Protein AF-A0A9R0J8C0-F1 (afdb_monomer_lite)

Radius of gyration: 47.56 Å; chains: 1; bounding box: 101×73×108 Å

Sequence (208 aa):
MHTVGPVSFAMRYDKMLRENGKAPSKREMFEETRHRKEGKVYDRPYDDTQKKIQAMRELEALQADQNSESHKDSFDEVMGNAPGSKRLHGLGVSRKMQKDIKSSTSLILSDKVMDSIKKAVTEDVQKDIITQREEFAKEREAHAAEMERMSKEFEFQASKLQNMIKEPEEPETLDSIAASLGRLRKKDPTLTAEKIAAVLVSTLSSDA

Foldseek 3Di:
DFADDPQTLVNVQVVCCVVVVDGDAPLRSLCVSLDDDPPDDDPDDCVVVVVLSVQLVVLVVVVVPDPDPDDDRSNCVSVPDDPPDDDDDDPDDDPVPPDPPPDDDDPPDPPVVVVVVVVVVVVVVVVVVVVVVVVVVVVVVVVVVVVVVVVVVVVVVVVVVVVVVVDPPPPCPVVNVVVVVVVVCVVPVVPDPVNVVVVVVVVVVVVD

Secondary structure (DSSP, 8-state):
----SSS-HHHHHHHHHHHHSSPPPHHHHHHHHHPPPTT---SS-SHHHHHHHHHHHHHHHHHHH---S----HHHHHHS-STT-----STT--GGG-S--SS-------HHHHHHHHHHHHHHHHHHHHHHHHHHHHHHHHHHHHHHHHHHHHHHHHHHHHHHHHS------HHHHHHHHHHHHHH-TT--HHHHHHHHHHHHHTT-

pLDDT: mean 78.36, std 15.25, range [43.5, 95.12]

Structure (mmCIF, N/CA/C/O backbone):
data_AF-A0A9R0J8C0-F1
#
_entry.id   AF-A0A9R0J8C0-F1
#
loop_
_atom_site.group_PDB
_atom_site.id
_atom_site.type_symbol
_atom_site.label_atom_id
_atom_site.label_alt_id
_atom_site.label_comp_id
_atom_site.label_asym_id
_at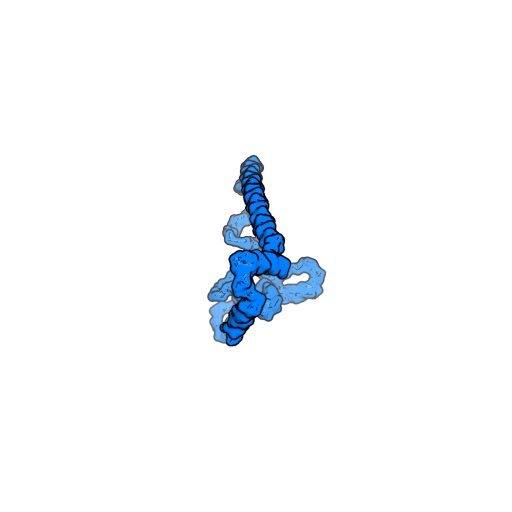om_site.label_entity_id
_atom_site.label_seq_id
_atom_site.pdbx_PDB_ins_code
_atom_site.Cartn_x
_atom_site.Cartn_y
_atom_site.Cartn_z
_atom_site.occupancy
_atom_site.B_iso_or_equiv
_atom_site.auth_seq_id
_atom_site.auth_comp_id
_atom_site.auth_asym_id
_atom_site.auth_atom_id
_atom_site.pdbx_PDB_model_num
ATOM 1 N N . MET A 1 1 ? 8.105 -1.534 -13.343 1.00 56.38 1 MET A N 1
ATOM 2 C CA . MET A 1 1 ? 8.065 -2.261 -14.630 1.00 56.38 1 MET A CA 1
ATOM 3 C C . MET A 1 1 ? 6.613 -2.416 -15.035 1.00 56.38 1 MET A C 1
ATOM 5 O O . MET A 1 1 ? 5.809 -2.695 -14.160 1.00 56.38 1 MET A O 1
ATOM 9 N N . HIS A 1 2 ? 6.270 -2.231 -16.309 1.00 53.28 2 HIS A N 1
ATOM 10 C CA . HIS A 1 2 ? 4.905 -2.452 -16.795 1.00 53.28 2 HIS A CA 1
ATOM 11 C C . HIS A 1 2 ? 4.923 -3.558 -17.848 1.00 53.28 2 HIS A C 1
ATOM 13 O O . HIS A 1 2 ? 5.774 -3.544 -18.739 1.00 53.28 2 HIS A O 1
ATOM 19 N N . THR A 1 3 ? 4.017 -4.526 -17.721 1.00 59.47 3 THR A N 1
ATOM 20 C CA . THR A 1 3 ? 3.763 -5.536 -18.749 1.00 59.47 3 THR A CA 1
ATOM 21 C C . THR A 1 3 ? 2.702 -5.005 -19.704 1.00 59.47 3 THR A C 1
ATOM 23 O O . THR A 1 3 ? 1.726 -4.394 -19.277 1.00 59.47 3 THR A O 1
ATOM 26 N N . VAL A 1 4 ? 2.896 -5.216 -21.005 1.00 59.84 4 VAL A N 1
ATOM 27 C CA . VAL A 1 4 ? 1.844 -4.987 -22.001 1.00 59.84 4 VAL A CA 1
ATOM 28 C C . VAL A 1 4 ? 1.139 -6.323 -22.196 1.00 59.84 4 VAL A C 1
ATOM 30 O O . VAL A 1 4 ? 1.770 -7.294 -22.612 1.00 59.84 4 VAL A O 1
ATOM 33 N N . GLY A 1 5 ? -0.139 -6.400 -21.835 1.00 69.94 5 GLY A N 1
ATOM 34 C CA . GLY A 1 5 ? -0.938 -7.617 -21.957 1.00 69.94 5 GLY A CA 1
ATOM 35 C C . GLY A 1 5 ? -1.981 -7.771 -20.845 1.00 69.94 5 GLY A C 1
ATOM 36 O O . GLY A 1 5 ? -2.017 -6.961 -19.923 1.00 69.94 5 GLY A O 1
ATOM 37 N N . PRO A 1 6 ? -2.816 -8.823 -20.917 1.00 79.69 6 PRO A N 1
ATOM 38 C CA . PRO A 1 6 ? -3.912 -9.050 -19.969 1.00 79.69 6 PRO A CA 1
ATOM 39 C C . PRO A 1 6 ? -3.433 -9.418 -18.558 1.00 79.69 6 PRO A C 1
ATOM 41 O O . PRO A 1 6 ? -4.174 -9.255 -17.596 1.00 79.69 6 PRO A O 1
ATOM 44 N N . VAL A 1 7 ? -2.197 -9.908 -18.421 1.00 85.31 7 VAL A N 1
ATOM 45 C CA . VAL A 1 7 ? -1.613 -10.261 -17.123 1.00 85.31 7 VAL A CA 1
ATOM 46 C C . VAL A 1 7 ? -0.745 -9.109 -16.629 1.00 85.31 7 VAL A C 1
ATOM 48 O O . VAL A 1 7 ? 0.273 -8.769 -17.249 1.00 85.31 7 VAL A O 1
ATOM 51 N N . SER A 1 8 ? -1.142 -8.527 -15.498 1.00 87.38 8 SER A N 1
ATOM 52 C CA . SER A 1 8 ? -0.401 -7.447 -14.853 1.00 87.38 8 SER A CA 1
ATOM 53 C C . SER A 1 8 ? 0.926 -7.942 -14.268 1.00 87.38 8 SER A C 1
ATOM 55 O O . SER A 1 8 ? 1.120 -9.130 -13.996 1.00 87.38 8 SER A O 1
ATOM 57 N N . PHE A 1 9 ? 1.857 -7.012 -14.056 1.00 87.50 9 PHE A N 1
ATOM 58 C CA . PHE A 1 9 ? 3.133 -7.304 -13.404 1.00 87.50 9 PHE A CA 1
ATOM 59 C C . PHE A 1 9 ? 2.932 -7.882 -11.994 1.00 87.50 9 PHE A C 1
ATOM 61 O O . PHE A 1 9 ? 3.582 -8.864 -11.647 1.00 87.50 9 PHE A O 1
ATOM 68 N N . ALA A 1 10 ? 1.995 -7.319 -11.222 1.00 89.62 10 ALA A N 1
ATOM 69 C CA . ALA A 1 10 ? 1.668 -7.784 -9.873 1.00 89.62 10 ALA A CA 1
ATOM 70 C C . ALA A 1 10 ? 1.174 -9.238 -9.880 1.00 89.62 10 ALA A C 1
ATOM 72 O O . ALA A 1 10 ? 1.679 -10.060 -9.128 1.00 89.62 10 ALA A O 1
ATOM 73 N N . MET A 1 11 ? 0.286 -9.597 -10.815 1.00 90.94 11 MET A N 1
ATOM 74 C CA . MET A 1 11 ? -0.200 -10.978 -10.924 1.00 90.94 11 MET A CA 1
ATOM 75 C C . MET A 1 11 ? 0.916 -11.983 -11.231 1.00 90.94 11 MET A C 1
ATOM 77 O O . MET A 1 11 ? 0.883 -13.102 -10.722 1.00 90.94 11 MET A O 1
ATOM 81 N N . ARG A 1 12 ? 1.900 -11.608 -12.062 1.00 90.62 12 ARG A N 1
ATOM 82 C CA . ARG A 1 12 ? 3.068 -12.465 -12.334 1.00 90.62 12 ARG A CA 1
ATOM 83 C C . ARG A 1 12 ? 3.961 -12.603 -11.109 1.00 90.62 12 ARG A C 1
ATOM 85 O O . ARG A 1 12 ? 4.371 -13.715 -10.799 1.00 90.62 12 ARG A O 1
ATOM 92 N N . TYR A 1 13 ? 4.212 -11.497 -10.415 1.00 92.00 13 TYR A N 1
ATOM 93 C CA . TYR A 1 13 ? 5.001 -11.487 -9.188 1.00 92.00 13 TYR A CA 1
ATOM 94 C C . TYR A 1 13 ? 4.388 -12.410 -8.128 1.00 92.00 13 TYR A C 1
ATOM 96 O O . TYR A 1 13 ? 5.065 -13.307 -7.635 1.00 92.00 13 TYR A O 1
ATOM 104 N N . ASP A 1 14 ? 3.087 -12.269 -7.862 1.00 93.38 14 ASP A N 1
ATOM 105 C CA . ASP A 1 14 ? 2.374 -13.100 -6.888 1.00 93.38 14 ASP A CA 1
ATOM 106 C C . ASP A 1 14 ? 2.363 -14.576 -7.291 1.00 93.38 14 ASP A C 1
ATOM 108 O O . ASP A 1 14 ? 2.470 -15.460 -6.443 1.00 93.38 14 ASP A O 1
ATOM 112 N N . LYS A 1 15 ? 2.231 -14.865 -8.592 1.00 93.38 15 LYS A N 1
ATOM 113 C CA . LYS A 1 15 ? 2.295 -16.236 -9.106 1.00 93.38 15 LYS A CA 1
ATOM 114 C C . LYS A 1 15 ? 3.660 -16.863 -8.816 1.00 93.38 15 LYS A C 1
ATOM 116 O O . LYS A 1 15 ? 3.705 -17.927 -8.210 1.00 93.38 15 LYS A O 1
ATOM 121 N N . MET A 1 16 ? 4.745 -16.190 -9.189 1.00 93.62 16 MET A N 1
ATOM 122 C CA . MET A 1 16 ? 6.098 -16.700 -8.962 1.00 93.62 16 MET A CA 1
ATOM 123 C C . MET A 1 16 ? 6.441 -16.790 -7.468 1.00 93.62 16 MET A C 1
ATOM 125 O O . MET A 1 16 ? 7.115 -17.729 -7.060 1.00 93.62 16 MET A O 1
ATOM 129 N N . LEU A 1 17 ? 5.947 -15.860 -6.642 1.00 94.25 17 LEU A N 1
ATOM 130 C CA . LEU A 1 17 ? 6.098 -15.915 -5.186 1.00 94.25 17 LEU A CA 1
ATOM 131 C C . LEU A 1 17 ? 5.423 -17.160 -4.596 1.00 94.25 17 LEU A C 1
ATOM 133 O O . LEU A 1 17 ? 6.007 -17.826 -3.745 1.00 94.25 17 LEU A O 1
ATOM 137 N N . ARG A 1 18 ? 4.216 -17.502 -5.067 1.00 93.62 18 ARG A N 1
ATOM 138 C CA . ARG A 1 18 ? 3.514 -18.726 -4.653 1.00 93.62 18 ARG A CA 1
ATOM 139 C C . ARG A 1 18 ? 4.216 -19.999 -5.126 1.00 93.62 18 ARG A C 1
ATOM 141 O O . ARG A 1 18 ? 4.248 -20.966 -4.377 1.00 93.62 18 ARG A O 1
ATOM 148 N N . GLU A 1 19 ? 4.755 -20.007 -6.344 1.00 93.50 19 GLU A N 1
ATOM 149 C CA . GLU A 1 19 ? 5.411 -21.184 -6.938 1.00 93.50 19 GLU A CA 1
ATOM 150 C C . GLU A 1 19 ? 6.795 -21.453 -6.332 1.00 93.50 19 GLU A C 1
ATOM 152 O O . GLU A 1 19 ? 7.114 -22.592 -6.005 1.00 93.50 19 GLU A O 1
ATOM 157 N N . ASN A 1 20 ? 7.601 -20.407 -6.141 1.00 89.12 20 ASN A N 1
ATOM 158 C CA . ASN A 1 20 ? 8.988 -20.532 -5.689 1.00 89.12 20 ASN A CA 1
ATOM 159 C C . ASN A 1 20 ? 9.157 -20.336 -4.173 1.00 89.12 20 ASN A C 1
ATOM 161 O O . ASN A 1 20 ? 10.264 -20.492 -3.661 1.00 89.12 20 ASN A O 1
ATOM 165 N N . GLY A 1 21 ? 8.105 -19.918 -3.459 1.00 91.75 21 GLY A N 1
ATOM 166 C CA . GLY A 1 21 ? 8.137 -19.619 -2.021 1.00 91.75 21 GLY A CA 1
ATOM 167 C C . GLY A 1 21 ? 8.992 -18.404 -1.632 1.00 91.75 21 GLY A C 1
ATOM 168 O O . GLY A 1 21 ? 9.122 -18.099 -0.449 1.00 91.75 21 GLY A O 1
ATOM 169 N N . LYS A 1 22 ? 9.579 -17.701 -2.608 1.00 92.19 22 LYS A N 1
ATOM 170 C CA . LYS A 1 22 ? 10.440 -16.528 -2.416 1.00 92.19 22 LYS A CA 1
ATOM 171 C C . LYS A 1 22 ? 10.064 -15.411 -3.379 1.00 92.19 22 LYS A C 1
ATOM 173 O O . LYS A 1 22 ? 9.599 -15.665 -4.490 1.00 92.19 22 LYS A O 1
ATOM 178 N N . ALA A 1 23 ? 10.304 -14.175 -2.952 1.00 89.88 23 ALA A N 1
ATOM 179 C CA . ALA A 1 23 ? 10.132 -12.995 -3.787 1.00 89.88 23 ALA A CA 1
ATOM 180 C C . ALA A 1 23 ? 11.010 -13.102 -5.050 1.00 89.88 23 ALA A C 1
ATOM 182 O O . ALA A 1 23 ? 12.228 -13.245 -4.914 1.00 89.88 23 ALA A O 1
ATOM 183 N N . PRO A 1 24 ? 10.424 -13.014 -6.258 1.00 91.81 24 PRO A N 1
ATOM 184 C CA . PRO A 1 24 ? 11.189 -13.008 -7.499 1.00 91.81 24 PRO A CA 1
ATOM 185 C C . PRO A 1 24 ? 12.169 -11.837 -7.564 1.00 91.81 24 PRO A C 1
ATOM 187 O O . PRO A 1 24 ? 11.809 -10.699 -7.239 1.00 91.81 24 PRO A O 1
ATOM 190 N N . SER A 1 25 ? 13.387 -12.093 -8.039 1.00 89.88 25 SER A N 1
ATOM 191 C CA . SER A 1 25 ? 14.367 -11.034 -8.302 1.00 89.88 25 SER A CA 1
ATOM 192 C C . SER A 1 25 ? 13.961 -10.176 -9.510 1.00 89.88 25 SER A C 1
ATOM 194 O O . SER A 1 25 ? 13.121 -10.564 -10.331 1.00 89.88 25 SER A O 1
ATOM 196 N N . LYS A 1 26 ? 14.569 -8.989 -9.673 1.00 87.88 26 LYS A N 1
ATOM 197 C CA . LYS A 1 26 ? 14.304 -8.144 -10.853 1.00 87.88 26 LYS A CA 1
ATOM 198 C C . LYS A 1 26 ? 14.715 -8.831 -12.159 1.00 87.88 26 LYS A C 1
ATOM 200 O O . LYS A 1 26 ? 13.996 -8.692 -13.151 1.00 87.88 26 LYS A O 1
ATOM 205 N N . ARG A 1 27 ? 15.819 -9.593 -12.158 1.00 90.75 27 ARG A N 1
ATOM 206 C CA . ARG A 1 27 ? 16.233 -10.427 -13.297 1.00 90.75 27 ARG A CA 1
ATOM 207 C C . ARG A 1 27 ? 15.186 -11.494 -13.599 1.00 90.75 27 ARG A C 1
ATOM 209 O O . ARG A 1 27 ? 14.754 -11.595 -14.743 1.00 90.75 27 ARG A O 1
ATOM 216 N N . GLU A 1 28 ? 14.749 -12.247 -12.590 1.00 91.75 28 GLU A N 1
ATOM 217 C CA . GLU A 1 28 ? 13.738 -13.303 -12.747 1.00 91.75 28 GLU A CA 1
ATOM 218 C C . GLU A 1 28 ? 12.430 -12.731 -13.319 1.00 91.75 28 GLU A C 1
ATOM 220 O O . GLU A 1 28 ? 11.890 -13.255 -14.293 1.00 91.75 28 GLU A O 1
ATOM 225 N N . MET A 1 29 ? 11.975 -11.582 -12.808 1.00 91.75 29 MET A N 1
ATOM 226 C CA . MET A 1 29 ? 10.817 -10.873 -13.363 1.00 91.75 29 MET A CA 1
ATOM 227 C C . MET A 1 29 ? 11.045 -10.392 -14.802 1.00 91.75 29 MET A C 1
ATOM 229 O O . MET A 1 29 ? 10.115 -10.391 -15.613 1.00 91.75 29 MET A O 1
ATOM 233 N N . PHE A 1 30 ? 12.255 -9.954 -15.154 1.00 90.19 30 PHE A N 1
ATOM 234 C CA . PHE A 1 30 ? 12.568 -9.556 -16.525 1.00 90.19 30 PHE A CA 1
ATOM 235 C C . PHE A 1 30 ? 12.526 -10.747 -17.486 1.00 90.19 30 PHE A C 1
ATOM 237 O O . PHE A 1 30 ? 11.918 -10.635 -18.549 1.00 90.19 30 PHE A O 1
ATOM 244 N N . GLU A 1 31 ? 13.118 -11.881 -17.110 1.00 91.06 31 GLU A N 1
ATOM 245 C CA . GLU A 1 31 ? 13.075 -13.118 -17.897 1.00 91.06 31 GLU A CA 1
ATOM 246 C C . GLU A 1 31 ? 11.626 -13.574 -18.114 1.00 91.06 31 GLU A C 1
ATOM 248 O O . GLU A 1 31 ? 11.197 -13.748 -19.257 1.00 91.06 31 GLU A O 1
ATOM 253 N N . GLU A 1 32 ? 10.837 -13.641 -17.042 1.00 90.50 32 GLU A N 1
ATOM 254 C CA . GLU A 1 32 ? 9.439 -14.080 -17.084 1.00 90.50 32 GLU A CA 1
ATOM 255 C C . GLU A 1 32 ? 8.555 -13.163 -17.945 1.00 90.50 32 GLU A C 1
ATOM 257 O O . GLU A 1 32 ? 7.690 -13.606 -18.706 1.00 90.50 32 GLU A O 1
ATOM 262 N N . THR A 1 33 ? 8.765 -11.847 -17.862 1.00 87.25 33 THR A N 1
ATOM 263 C CA . THR A 1 33 ? 7.974 -10.880 -18.641 1.00 87.25 33 THR A CA 1
ATOM 264 C C . THR A 1 33 ? 8.389 -10.791 -20.107 1.00 87.25 33 THR A C 1
ATOM 266 O O . THR A 1 33 ? 7.615 -10.282 -20.924 1.00 87.25 33 THR A O 1
ATOM 269 N N . ARG A 1 34 ? 9.586 -11.270 -20.460 1.00 87.00 34 ARG A N 1
ATOM 270 C CA . ARG A 1 34 ? 10.119 -11.254 -21.830 1.00 87.00 34 ARG A CA 1
ATOM 271 C C . ARG A 1 34 ? 10.112 -12.616 -22.514 1.00 87.00 34 ARG A C 1
ATOM 273 O O . ARG A 1 34 ? 10.391 -12.673 -23.712 1.00 87.00 34 ARG A O 1
ATOM 280 N N . HIS A 1 35 ? 9.736 -13.669 -21.795 1.00 84.56 35 HIS A N 1
ATOM 281 C CA . HIS A 1 35 ? 9.606 -15.010 -22.336 1.00 84.56 35 HIS A CA 1
ATOM 282 C C . HIS A 1 35 ? 8.633 -15.049 -23.528 1.00 84.56 35 HIS A C 1
ATOM 284 O O . HIS A 1 35 ? 7.512 -14.527 -23.481 1.00 84.56 35 HIS A O 1
ATOM 290 N N . ARG A 1 36 ? 9.084 -15.658 -24.627 1.00 86.00 36 ARG A N 1
ATOM 291 C CA . ARG A 1 36 ? 8.303 -15.851 -25.853 1.00 86.00 36 ARG A CA 1
ATOM 292 C C . ARG A 1 36 ? 7.625 -17.212 -25.818 1.00 86.00 36 ARG A C 1
ATOM 294 O O . ARG A 1 36 ? 8.205 -18.175 -25.343 1.00 86.00 36 ARG A O 1
ATOM 301 N N . LYS A 1 37 ? 6.408 -17.290 -26.355 1.00 85.56 37 LYS A N 1
ATOM 302 C CA . LYS A 1 37 ? 5.683 -18.555 -26.469 1.00 85.56 37 LYS A CA 1
ATOM 303 C C . LYS A 1 37 ? 6.371 -19.440 -27.501 1.00 85.56 37 LYS A C 1
ATOM 305 O O . LYS A 1 37 ? 6.655 -18.989 -28.612 1.00 85.56 37 LYS A O 1
ATOM 310 N N . GLU A 1 38 ? 6.576 -20.695 -27.138 1.00 87.06 38 GLU A N 1
ATOM 311 C CA . GLU A 1 38 ? 7.071 -21.717 -28.053 1.00 87.06 38 GLU A CA 1
ATOM 312 C C . GLU A 1 38 ? 6.123 -21.877 -29.255 1.00 87.06 38 GLU A C 1
ATOM 314 O O . GLU A 1 38 ? 4.907 -21.684 -29.149 1.00 87.06 38 GLU A O 1
ATOM 319 N N . GLY A 1 39 ? 6.685 -22.160 -30.433 1.00 87.75 39 GLY A N 1
ATOM 320 C CA . GLY A 1 39 ? 5.913 -22.350 -31.668 1.00 87.75 39 GLY A CA 1
ATOM 321 C C . GLY A 1 39 ? 5.293 -21.078 -32.265 1.00 87.75 39 GLY A C 1
ATOM 322 O O . GLY A 1 39 ? 4.472 -21.170 -33.179 1.00 87.75 39 GLY A O 1
ATOM 323 N N . LYS A 1 40 ? 5.654 -19.882 -31.779 1.00 86.81 40 LYS A N 1
ATOM 324 C CA . LYS A 1 40 ? 5.238 -18.603 -32.375 1.00 86.81 40 LYS A CA 1
ATOM 325 C C . LYS A 1 40 ? 6.389 -17.937 -33.121 1.00 86.81 40 LYS A C 1
ATOM 327 O O . LYS A 1 40 ? 7.493 -17.809 -32.598 1.00 86.81 40 LYS A O 1
ATOM 332 N N . VAL A 1 41 ? 6.100 -17.476 -34.337 1.00 88.25 41 VAL A N 1
ATOM 333 C CA . VAL A 1 41 ? 7.000 -16.618 -35.114 1.00 88.25 41 VAL A CA 1
ATOM 334 C C . VAL A 1 41 ? 6.793 -15.174 -34.666 1.00 88.25 41 VAL A C 1
ATOM 336 O O . VAL A 1 41 ? 5.662 -14.737 -34.461 1.00 88.25 41 VAL A O 1
ATOM 339 N N . TYR A 1 42 ? 7.891 -14.451 -34.479 1.00 85.50 42 TYR A N 1
ATOM 340 C CA . TYR A 1 42 ? 7.894 -13.065 -34.028 1.00 85.50 42 TYR A CA 1
ATOM 341 C C . TYR A 1 42 ? 8.684 -12.217 -35.020 1.00 85.50 42 TYR A C 1
ATOM 343 O O . TYR A 1 42 ? 9.818 -12.563 -35.339 1.00 85.50 42 TYR A O 1
ATOM 351 N N . ASP A 1 43 ? 8.132 -11.074 -35.421 1.00 88.19 43 ASP A N 1
ATOM 352 C CA . ASP A 1 43 ? 8.756 -10.191 -36.421 1.00 88.19 43 ASP A CA 1
ATOM 353 C C . ASP A 1 43 ? 10.081 -9.580 -35.950 1.00 88.19 43 ASP A C 1
ATOM 355 O O . ASP A 1 43 ? 10.938 -9.215 -36.750 1.00 88.19 43 ASP A O 1
ATOM 359 N N . ARG A 1 44 ? 10.252 -9.429 -34.631 1.00 84.56 44 ARG A N 1
ATOM 360 C CA . ARG A 1 44 ? 11.470 -8.859 -34.046 1.00 84.56 44 ARG A CA 1
ATOM 361 C C . ARG A 1 44 ? 12.424 -9.955 -33.576 1.00 84.56 44 ARG A C 1
ATOM 363 O O . ARG A 1 44 ? 11.971 -10.879 -32.890 1.00 84.56 44 ARG A O 1
ATOM 370 N N . PRO A 1 45 ? 13.739 -9.808 -33.798 1.00 85.69 45 PRO A N 1
ATOM 371 C CA . PRO A 1 45 ? 14.734 -10.714 -33.231 1.00 85.69 45 PRO A CA 1
ATOM 372 C C . PRO A 1 45 ? 14.697 -10.680 -31.695 1.00 85.69 45 PRO A C 1
ATOM 374 O O . PRO A 1 45 ? 14.293 -9.680 -31.091 1.00 85.69 45 PRO A O 1
ATOM 377 N N . TYR A 1 46 ? 15.060 -11.795 -31.058 1.00 87.12 46 TYR A N 1
ATOM 378 C CA . TYR A 1 46 ? 15.097 -11.924 -29.592 1.00 87.12 46 TYR A CA 1
ATOM 379 C C . TYR A 1 46 ? 16.499 -11.663 -29.013 1.00 87.12 46 TYR A C 1
ATOM 381 O O . TYR A 1 46 ? 16.660 -11.554 -27.798 1.00 87.12 46 TYR A O 1
ATOM 389 N N . ASP A 1 47 ? 17.490 -11.487 -29.884 1.00 87.69 47 ASP A N 1
ATOM 390 C CA . ASP A 1 47 ? 18.919 -11.491 -29.575 1.00 87.69 47 ASP A CA 1
ATOM 391 C C . ASP A 1 47 ? 19.317 -10.459 -28.516 1.00 87.69 47 ASP A C 1
ATOM 393 O O . ASP A 1 47 ? 20.068 -10.780 -27.605 1.00 87.69 47 ASP A O 1
ATOM 397 N N . ASP A 1 48 ? 18.798 -9.227 -28.579 1.00 88.06 48 ASP A N 1
ATOM 398 C CA . ASP A 1 48 ? 19.090 -8.189 -27.573 1.00 88.06 48 ASP A CA 1
ATOM 399 C C . ASP A 1 48 ? 18.596 -8.592 -26.176 1.00 88.06 48 ASP A C 1
ATOM 401 O O . ASP A 1 48 ? 19.276 -8.385 -25.173 1.00 88.06 48 ASP A O 1
ATOM 405 N N . THR A 1 49 ? 17.418 -9.215 -26.105 1.00 88.00 49 THR A N 1
ATOM 406 C CA . THR A 1 49 ? 16.879 -9.688 -24.828 1.00 88.00 49 THR A CA 1
ATOM 407 C C . THR A 1 49 ? 17.678 -10.880 -24.317 1.00 88.00 49 THR A C 1
ATOM 409 O O . THR A 1 49 ? 18.006 -10.911 -23.135 1.00 88.00 49 THR A O 1
ATOM 412 N N . GLN A 1 50 ? 18.051 -11.818 -25.192 1.00 90.62 50 GLN A N 1
ATOM 413 C CA . GLN A 1 50 ? 18.907 -12.946 -24.815 1.00 90.62 50 GLN A CA 1
ATOM 414 C C . GLN A 1 50 ? 20.271 -12.482 -24.311 1.00 90.62 50 GLN A C 1
ATOM 416 O O . GLN A 1 50 ? 20.695 -12.926 -23.250 1.00 90.62 50 GLN A O 1
ATOM 421 N N . LYS A 1 51 ? 20.910 -11.535 -25.005 1.00 91.38 51 LYS A N 1
ATOM 422 C CA . LYS A 1 51 ? 22.187 -10.942 -24.586 1.00 91.38 51 LYS A CA 1
ATOM 423 C C . LYS A 1 51 ? 22.086 -10.286 -23.212 1.00 91.38 51 LYS A C 1
ATOM 425 O O . LYS A 1 51 ? 22.955 -10.499 -22.377 1.00 91.38 51 LYS A O 1
ATOM 430 N N . LYS A 1 52 ? 21.012 -9.537 -22.943 1.00 91.75 52 LYS A N 1
ATOM 431 C CA . LYS A 1 52 ? 20.777 -8.925 -21.622 1.00 91.75 52 LYS A CA 1
ATOM 432 C C . LYS A 1 52 ? 20.568 -9.968 -20.533 1.00 91.75 52 LYS A C 1
ATOM 434 O O . LYS A 1 52 ? 21.138 -9.839 -19.459 1.00 91.75 52 LYS A O 1
ATOM 439 N N . ILE A 1 53 ? 19.770 -10.998 -20.809 1.00 91.69 53 ILE A N 1
ATOM 440 C CA . ILE A 1 53 ? 19.540 -12.104 -19.872 1.00 91.69 53 ILE A CA 1
ATOM 441 C C . ILE A 1 53 ? 20.852 -12.815 -19.548 1.00 91.69 53 ILE A C 1
ATOM 443 O O . ILE A 1 53 ? 21.152 -13.049 -18.381 1.00 91.69 53 ILE A O 1
ATOM 447 N N . GLN A 1 54 ? 21.652 -13.104 -20.571 1.00 92.62 54 GLN A N 1
ATOM 448 C CA . GLN A 1 54 ? 22.953 -13.730 -20.409 1.00 92.62 54 GLN A CA 1
ATOM 449 C C . GLN A 1 54 ? 23.902 -12.857 -19.577 1.00 92.62 54 GLN A C 1
ATOM 451 O O . GLN A 1 54 ? 24.429 -13.339 -18.581 1.00 92.62 54 GLN A O 1
ATOM 456 N N . ALA A 1 55 ? 24.033 -11.569 -19.905 1.00 92.19 55 ALA A N 1
ATOM 457 C CA . ALA A 1 55 ? 24.865 -10.638 -19.144 1.00 92.19 55 ALA A CA 1
ATOM 458 C C . ALA A 1 55 ? 24.446 -10.552 -17.664 1.00 92.19 55 ALA A C 1
ATOM 460 O O . ALA A 1 55 ? 25.298 -10.535 -16.780 1.00 92.19 55 ALA A O 1
ATOM 461 N N . MET A 1 56 ? 23.139 -10.557 -17.368 1.00 92.75 56 MET A N 1
ATOM 462 C CA . MET A 1 56 ? 22.656 -10.556 -15.981 1.00 92.75 56 MET A CA 1
ATOM 463 C C . MET A 1 56 ? 23.029 -11.846 -15.235 1.00 92.75 56 MET A C 1
ATOM 465 O O . MET A 1 56 ? 23.407 -11.780 -14.069 1.00 92.75 56 MET A O 1
ATOM 469 N N . ARG A 1 57 ? 22.952 -13.015 -15.890 1.00 91.94 57 ARG A N 1
ATOM 470 C CA . ARG A 1 57 ? 23.360 -14.298 -15.285 1.00 91.94 57 ARG A CA 1
ATOM 471 C C . ARG A 1 57 ? 24.863 -14.367 -15.036 1.00 91.94 57 ARG A C 1
ATOM 473 O O . ARG A 1 57 ? 25.275 -14.873 -14.000 1.00 91.94 57 ARG A O 1
ATOM 480 N N . GLU A 1 58 ? 25.665 -13.857 -15.966 1.00 91.81 58 GLU A N 1
ATOM 481 C CA . GLU A 1 58 ? 27.123 -13.796 -15.827 1.00 91.81 58 GLU A CA 1
ATOM 482 C C . GLU A 1 58 ? 27.529 -12.904 -14.646 1.00 91.81 58 GLU A C 1
ATOM 484 O O . GLU A 1 58 ? 28.352 -13.313 -13.831 1.00 91.81 58 GLU A O 1
ATOM 489 N N . LEU A 1 59 ? 26.897 -11.734 -14.486 1.00 88.19 59 LEU A N 1
ATOM 490 C CA . LEU A 1 59 ? 27.131 -10.865 -13.328 1.00 88.19 59 LEU A CA 1
ATOM 491 C C . LEU A 1 59 ? 26.741 -11.532 -12.005 1.00 88.19 59 LEU A C 1
ATOM 493 O O . LEU A 1 59 ? 27.492 -11.437 -11.040 1.00 88.19 59 LEU A O 1
ATOM 497 N N . GLU A 1 60 ? 25.601 -12.226 -11.949 1.00 87.75 60 GLU A N 1
ATOM 498 C CA . GLU A 1 60 ? 25.204 -12.962 -10.739 1.00 87.75 60 GLU A CA 1
ATOM 499 C C . GLU A 1 60 ? 26.186 -14.080 -10.390 1.00 87.75 60 GLU A C 1
ATOM 501 O O . GLU A 1 60 ? 26.510 -14.253 -9.218 1.00 87.75 60 GLU A O 1
ATOM 506 N N . ALA A 1 61 ? 26.695 -14.805 -11.389 1.00 87.38 61 ALA A N 1
ATOM 507 C CA . ALA A 1 61 ? 27.692 -15.849 -11.176 1.00 87.38 61 ALA A CA 1
ATOM 508 C C . ALA A 1 61 ? 29.016 -15.273 -10.646 1.00 87.38 61 ALA A C 1
ATOM 510 O O . ALA A 1 61 ? 29.557 -15.780 -9.670 1.00 87.38 61 ALA A O 1
ATOM 511 N N . LEU A 1 62 ? 29.500 -14.172 -11.230 1.00 85.38 62 LEU A N 1
ATOM 512 C CA . LEU A 1 62 ? 30.721 -13.498 -10.775 1.00 85.38 62 LEU A CA 1
ATOM 513 C C . LEU A 1 62 ? 30.586 -12.935 -9.357 1.00 85.38 62 LEU A C 1
ATOM 515 O O . LEU A 1 62 ? 31.542 -12.952 -8.585 1.00 85.38 62 LEU A O 1
ATOM 519 N N . GLN A 1 63 ? 29.405 -12.422 -9.018 1.00 80.06 63 GLN A N 1
ATOM 520 C CA . GLN A 1 63 ? 29.126 -11.922 -7.680 1.00 80.06 63 GLN A CA 1
ATOM 521 C C . GLN A 1 63 ? 28.983 -13.053 -6.655 1.00 80.06 63 GLN A C 1
ATOM 523 O O . GLN A 1 63 ? 29.355 -12.850 -5.508 1.00 80.06 63 GLN A O 1
ATOM 528 N N . ALA A 1 64 ? 28.489 -14.234 -7.036 1.00 76.31 64 ALA A N 1
ATOM 529 C CA . ALA A 1 64 ? 28.396 -15.378 -6.125 1.00 76.31 64 ALA A CA 1
ATOM 530 C C . ALA A 1 64 ? 29.773 -15.834 -5.600 1.00 76.31 64 ALA A C 1
ATOM 532 O O . ALA A 1 64 ? 29.872 -16.282 -4.459 1.00 76.31 64 ALA A O 1
ATOM 533 N N . ASP A 1 65 ? 30.828 -15.661 -6.401 1.00 71.25 65 ASP A N 1
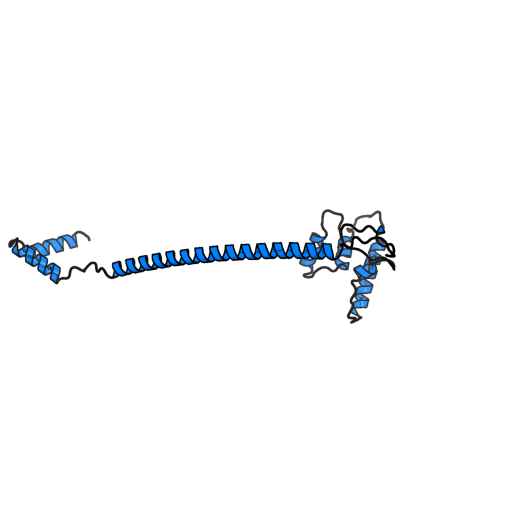ATOM 534 C CA . ASP A 1 65 ? 32.209 -15.990 -6.025 1.00 71.25 65 ASP A CA 1
ATOM 535 C C . ASP A 1 65 ? 32.905 -14.867 -5.227 1.00 71.25 65 ASP A C 1
ATOM 537 O O . ASP A 1 65 ? 33.909 -15.105 -4.550 1.00 71.25 65 ASP A O 1
ATOM 541 N N . GLN A 1 66 ? 32.390 -13.633 -5.280 1.00 65.31 66 GLN A N 1
ATOM 542 C CA . GLN A 1 66 ? 32.954 -12.480 -4.580 1.00 65.31 66 GLN A CA 1
ATOM 543 C C . GLN A 1 66 ? 32.128 -12.143 -3.337 1.00 65.31 66 GLN A C 1
ATOM 545 O O . GLN A 1 66 ? 31.066 -11.537 -3.430 1.00 65.31 66 GLN A O 1
ATOM 550 N N . ASN A 1 67 ? 32.668 -12.445 -2.151 1.00 60.22 67 ASN A N 1
ATOM 551 C CA . ASN A 1 67 ? 32.113 -12.060 -0.844 1.00 60.22 67 ASN A CA 1
ATOM 552 C C . ASN A 1 67 ? 32.2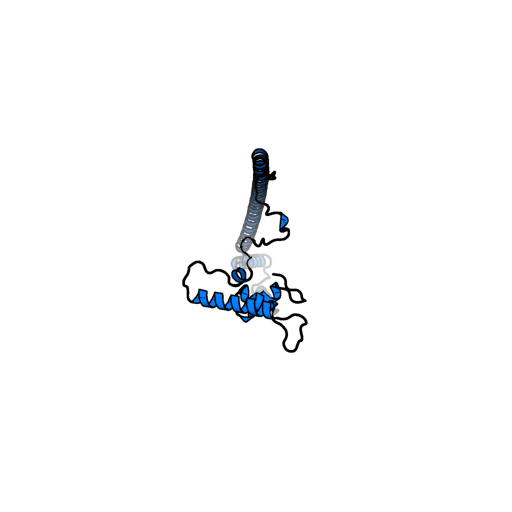62 -10.543 -0.575 1.00 60.22 67 ASN A C 1
ATOM 554 O O . ASN A 1 67 ? 32.851 -10.121 0.420 1.00 60.22 67 ASN A O 1
ATOM 558 N N . SER A 1 68 ? 31.837 -9.714 -1.526 1.00 60.34 68 SER A N 1
ATOM 559 C CA . SER A 1 68 ? 31.916 -8.260 -1.449 1.00 60.34 68 SER A CA 1
ATOM 560 C C . SER A 1 68 ? 30.606 -7.703 -0.897 1.00 60.34 68 SER A C 1
ATOM 562 O O . SER A 1 68 ? 29.518 -8.026 -1.365 1.00 60.34 68 SER A O 1
ATOM 564 N N . GLU A 1 69 ? 30.714 -6.831 0.099 1.00 58.50 69 GLU A N 1
ATOM 565 C CA . GLU A 1 69 ? 29.588 -6.281 0.867 1.00 58.50 69 GLU A CA 1
ATOM 566 C C . GLU A 1 69 ? 28.658 -5.367 0.036 1.00 58.50 69 GLU A C 1
ATOM 568 O O . GLU A 1 69 ? 27.599 -4.949 0.499 1.00 58.50 69 GLU A O 1
ATOM 573 N N . SER A 1 70 ? 29.009 -5.088 -1.228 1.00 62.12 70 SER A N 1
ATOM 574 C CA . SER A 1 70 ? 28.195 -4.321 -2.175 1.00 62.12 70 SER A CA 1
ATOM 575 C C . SER A 1 70 ? 27.711 -5.179 -3.350 1.00 62.12 70 SER A C 1
ATOM 577 O O . SER A 1 70 ? 28.102 -4.959 -4.500 1.00 62.12 70 SER A O 1
ATOM 579 N N . HIS A 1 71 ? 26.835 -6.147 -3.085 1.00 69.50 71 HIS A N 1
ATOM 580 C CA . HIS A 1 71 ? 26.097 -6.831 -4.148 1.00 69.50 71 HIS A CA 1
ATOM 581 C C . HIS A 1 71 ? 25.196 -5.834 -4.893 1.00 69.50 71 HIS A C 1
ATOM 583 O O . HIS A 1 71 ? 24.257 -5.272 -4.324 1.00 69.50 71 HIS A O 1
ATOM 589 N N . LYS A 1 72 ? 25.490 -5.587 -6.173 1.00 75.38 72 LYS A N 1
ATOM 590 C CA . LYS A 1 72 ? 24.659 -4.752 -7.051 1.00 75.38 72 LYS A CA 1
ATOM 591 C C . LYS A 1 72 ? 23.664 -5.634 -7.795 1.00 75.38 72 LYS A C 1
ATOM 593 O O . LYS A 1 72 ? 24.028 -6.702 -8.272 1.00 75.38 72 LYS A O 1
ATOM 598 N N . ASP A 1 73 ? 22.423 -5.171 -7.931 1.00 84.00 73 ASP A N 1
ATOM 599 C CA . ASP A 1 73 ? 21.393 -5.883 -8.695 1.00 84.00 73 ASP A CA 1
ATOM 600 C C . ASP A 1 73 ? 21.817 -5.998 -10.170 1.00 84.00 73 ASP A C 1
ATOM 602 O O . ASP A 1 73 ? 21.963 -4.987 -10.863 1.00 84.00 73 ASP A O 1
ATOM 606 N N . SER A 1 74 ? 21.998 -7.235 -10.644 1.00 87.56 74 SER A N 1
ATOM 607 C CA . SER A 1 74 ? 22.412 -7.564 -12.015 1.00 87.56 74 SER A CA 1
ATOM 608 C C . SER A 1 74 ? 21.500 -6.921 -13.060 1.00 87.56 74 SER A C 1
ATOM 610 O O . SER A 1 74 ? 21.959 -6.454 -14.106 1.00 87.56 74 SER A O 1
ATOM 612 N N . PHE A 1 75 ? 20.204 -6.819 -12.750 1.00 86.94 75 PHE A N 1
ATOM 613 C CA . PHE A 1 75 ? 19.238 -6.151 -13.601 1.00 86.94 75 PHE A CA 1
ATOM 614 C C . PHE A 1 75 ? 19.536 -4.660 -13.715 1.00 86.94 75 PHE A C 1
ATOM 616 O O . PHE A 1 75 ? 19.530 -4.119 -14.820 1.00 86.94 75 PHE A O 1
ATOM 623 N N . ASP A 1 76 ? 19.799 -3.988 -12.597 1.00 83.00 76 ASP A N 1
ATOM 624 C CA . ASP A 1 76 ? 20.087 -2.556 -12.600 1.00 83.00 76 ASP A CA 1
ATOM 625 C C . ASP A 1 76 ? 21.454 -2.251 -13.217 1.00 83.00 76 ASP A C 1
ATOM 627 O O . ASP A 1 76 ? 21.627 -1.171 -13.764 1.00 83.00 76 ASP A O 1
ATOM 631 N N . GLU A 1 77 ? 22.400 -3.187 -13.199 1.00 84.50 77 GLU A N 1
ATOM 632 C CA . GLU A 1 77 ? 23.705 -3.029 -13.846 1.00 84.50 77 GLU A CA 1
ATOM 633 C C . GLU A 1 77 ? 23.617 -3.176 -15.372 1.00 84.50 77 GLU A C 1
ATOM 635 O O . GLU A 1 77 ? 24.120 -2.330 -16.108 1.00 84.50 77 GLU A O 1
ATOM 640 N N . VAL A 1 78 ? 22.886 -4.178 -15.872 1.00 86.81 78 VAL A N 1
ATOM 641 C CA . VAL A 1 78 ? 22.686 -4.373 -17.322 1.00 86.81 78 VAL A CA 1
ATOM 642 C C . VAL A 1 78 ? 21.723 -3.342 -17.912 1.00 86.81 78 VAL A C 1
ATOM 644 O O . VAL A 1 78 ? 21.847 -2.939 -19.072 1.00 86.81 78 VAL A O 1
ATOM 647 N N . MET A 1 79 ? 20.730 -2.911 -17.133 1.00 82.75 79 MET A N 1
ATOM 648 C CA . MET A 1 79 ? 19.683 -1.987 -17.584 1.00 82.75 79 MET A CA 1
ATOM 649 C C . MET A 1 79 ? 19.930 -0.542 -17.151 1.00 82.75 79 MET A C 1
ATOM 651 O O . MET A 1 79 ? 19.185 0.360 -17.564 1.00 82.75 79 MET A O 1
ATOM 655 N N . GLY A 1 80 ? 20.931 -0.319 -16.306 1.00 68.38 80 GLY A N 1
ATOM 656 C CA . GLY A 1 80 ? 21.382 0.977 -15.836 1.00 68.38 80 GLY A CA 1
ATOM 657 C C . GLY A 1 80 ? 22.315 1.617 -16.846 1.00 68.38 80 GLY A C 1
ATOM 658 O O . GLY A 1 80 ? 23.482 1.284 -16.932 1.00 68.38 80 GLY A O 1
ATOM 659 N N . ASN A 1 81 ? 21.756 2.574 -17.581 1.00 55.50 81 ASN A N 1
ATOM 660 C CA . ASN A 1 81 ? 22.377 3.827 -17.998 1.00 55.50 81 ASN A CA 1
ATOM 661 C C . ASN A 1 81 ? 23.832 3.804 -18.504 1.00 55.50 81 ASN A C 1
ATOM 663 O O . ASN A 1 81 ? 24.789 3.672 -17.747 1.00 55.50 81 ASN A O 1
ATOM 667 N N . ALA A 1 82 ? 23.980 4.177 -19.781 1.00 51.38 82 ALA A N 1
ATOM 668 C CA . ALA A 1 82 ? 25.213 4.749 -20.310 1.00 51.38 82 ALA A CA 1
ATOM 669 C C . ALA A 1 82 ? 25.783 5.810 -19.340 1.00 51.38 82 ALA A C 1
ATOM 671 O O . ALA A 1 82 ? 24.986 6.542 -18.723 1.00 51.38 82 ALA A O 1
ATOM 672 N N . PRO A 1 83 ? 27.121 5.912 -19.207 1.00 43.50 83 PRO A N 1
ATOM 673 C CA . PRO A 1 83 ? 27.764 6.838 -18.278 1.00 43.50 83 PRO A CA 1
ATOM 674 C C . PRO A 1 83 ? 27.148 8.240 -18.403 1.00 43.50 83 PRO A C 1
ATOM 676 O O . PRO A 1 83 ? 27.115 8.818 -19.486 1.00 43.50 83 PRO A O 1
ATOM 679 N N . GLY A 1 84 ? 26.596 8.753 -17.296 1.00 50.72 84 GLY A N 1
ATOM 680 C CA . GLY A 1 84 ? 25.985 10.087 -17.217 1.00 50.72 84 GLY A CA 1
ATOM 681 C C . GLY A 1 84 ? 24.454 10.142 -17.144 1.00 50.72 84 GLY A C 1
ATOM 682 O O . GLY A 1 84 ? 23.914 11.217 -16.903 1.00 50.72 84 GLY A O 1
ATOM 683 N N . SER A 1 85 ? 23.726 9.028 -17.281 1.00 53.50 85 SER A N 1
ATOM 684 C CA . SER A 1 85 ? 22.270 9.032 -17.047 1.00 53.50 85 SER A CA 1
ATOM 685 C C . SER A 1 85 ? 21.914 8.495 -15.652 1.00 53.50 85 SER A C 1
ATOM 687 O O . SER A 1 85 ? 22.450 7.486 -15.204 1.00 53.50 85 SER A O 1
ATOM 689 N N . LYS A 1 86 ? 21.012 9.173 -14.924 1.00 55.78 86 LYS A N 1
ATOM 690 C CA . LYS A 1 86 ? 20.357 8.658 -13.703 1.00 55.78 86 LYS A CA 1
ATOM 691 C C . LYS A 1 86 ? 18.908 8.324 -14.042 1.00 55.78 86 LYS A C 1
ATOM 693 O O . LYS A 1 86 ? 18.193 9.157 -14.597 1.00 55.78 86 LYS A O 1
ATOM 698 N N . ARG A 1 87 ? 18.473 7.097 -13.749 1.00 55.38 87 ARG A N 1
ATOM 699 C CA . ARG A 1 87 ? 17.112 6.639 -14.039 1.00 55.38 87 ARG A CA 1
ATOM 700 C C . ARG A 1 87 ? 16.222 7.132 -12.904 1.00 55.38 87 ARG A C 1
ATOM 702 O O . ARG A 1 87 ? 16.364 6.693 -11.771 1.00 55.38 87 ARG A O 1
ATOM 709 N N . LEU A 1 88 ? 15.366 8.105 -13.192 1.00 58.69 88 LEU A N 1
ATOM 710 C CA . LEU A 1 88 ? 14.402 8.616 -12.220 1.00 58.69 88 LEU A CA 1
ATOM 711 C C . LEU A 1 88 ? 13.161 7.718 -12.250 1.00 58.69 88 LEU A C 1
ATOM 713 O O . LEU A 1 88 ? 12.640 7.413 -13.324 1.00 58.69 88 LEU A O 1
ATOM 717 N N . HIS A 1 89 ? 12.713 7.268 -11.081 1.00 52.91 89 HIS A N 1
ATOM 718 C CA . HIS A 1 89 ? 11.512 6.450 -10.923 1.00 52.91 89 HIS A CA 1
ATOM 719 C C . HIS A 1 89 ? 10.365 7.337 -10.402 1.00 52.91 89 HIS A C 1
ATOM 721 O O . HIS A 1 89 ? 10.546 8.031 -9.408 1.00 52.91 89 HIS A O 1
ATOM 727 N N . GLY A 1 90 ? 9.208 7.338 -11.080 1.00 56.56 90 GLY A N 1
ATOM 728 C CA . GLY A 1 90 ? 8.016 8.128 -10.716 1.00 56.56 90 GLY A CA 1
ATOM 729 C C . GLY A 1 90 ? 7.309 8.774 -11.921 1.00 56.56 90 GLY A C 1
ATOM 730 O O . GLY A 1 90 ? 7.921 8.955 -12.977 1.00 56.56 90 GLY A O 1
ATOM 731 N N . LEU A 1 91 ? 6.017 9.110 -11.788 1.00 45.69 91 LEU A N 1
ATOM 732 C CA . LEU A 1 91 ? 5.277 9.877 -12.802 1.00 45.69 91 LEU A CA 1
ATOM 733 C C . LEU A 1 91 ? 5.789 11.327 -12.822 1.00 45.69 91 LEU A C 1
ATOM 735 O O . LEU A 1 91 ? 5.530 12.076 -11.888 1.00 45.69 91 LEU A O 1
ATOM 739 N N . GLY A 1 92 ? 6.481 11.733 -13.894 1.00 53.75 92 GLY A N 1
ATOM 740 C CA . GLY A 1 92 ? 6.617 13.159 -14.223 1.00 53.75 92 GLY A CA 1
ATOM 741 C C . GLY A 1 92 ? 7.963 13.664 -14.739 1.00 53.75 92 GLY A C 1
ATOM 742 O O . GLY A 1 92 ? 8.018 14.809 -15.180 1.00 53.75 92 GLY A O 1
ATOM 743 N N . VAL A 1 93 ? 9.051 12.885 -14.747 1.00 51.94 93 VAL A N 1
ATOM 744 C CA . VAL A 1 93 ? 10.362 13.479 -15.080 1.00 51.94 93 VAL A CA 1
ATOM 745 C C . VAL A 1 93 ? 10.753 13.273 -16.541 1.00 51.94 93 VAL A C 1
ATOM 747 O O . VAL A 1 93 ? 11.306 12.250 -16.940 1.00 51.94 93 VAL A O 1
ATOM 750 N N . SER A 1 94 ? 10.490 14.294 -17.358 1.00 47.06 94 SER A N 1
ATOM 751 C CA . SER A 1 94 ? 11.105 14.419 -18.679 1.00 47.06 94 SER A CA 1
ATOM 752 C C . SER A 1 94 ? 12.582 14.787 -18.532 1.00 47.06 94 SER A C 1
ATOM 754 O O . SER A 1 94 ? 12.935 15.703 -17.793 1.00 47.06 94 SER A O 1
ATOM 756 N N . ARG A 1 95 ? 13.434 14.116 -19.315 1.00 50.09 95 ARG A N 1
ATOM 757 C CA . ARG A 1 95 ? 14.907 14.240 -19.426 1.00 50.09 95 ARG A CA 1
ATOM 758 C C . ARG A 1 95 ? 15.476 15.675 -19.503 1.00 50.09 95 ARG A C 1
ATOM 760 O O . ARG A 1 95 ? 16.681 15.856 -19.420 1.00 50.09 95 ARG A O 1
ATOM 767 N N . LYS A 1 96 ? 14.628 16.692 -19.678 1.00 48.56 96 LYS A N 1
ATOM 768 C CA . LYS A 1 96 ? 14.986 18.102 -19.896 1.00 48.56 96 LYS A CA 1
ATOM 769 C C . LYS A 1 96 ? 15.354 18.871 -18.613 1.00 48.56 96 LYS A C 1
ATOM 771 O O . LYS A 1 96 ? 15.762 20.019 -18.718 1.00 48.56 96 LYS A O 1
ATOM 776 N N . MET A 1 97 ? 15.221 18.265 -17.429 1.00 47.19 97 MET A N 1
ATOM 777 C CA . MET A 1 97 ? 15.499 18.913 -16.132 1.00 47.19 97 MET A CA 1
ATOM 778 C C . MET A 1 97 ? 16.919 18.673 -15.589 1.00 47.19 97 MET A C 1
ATOM 780 O O . MET A 1 97 ? 17.245 19.158 -14.515 1.00 47.19 97 MET A O 1
ATOM 784 N N . GLN A 1 98 ? 17.782 17.956 -16.314 1.00 52.94 98 GLN A N 1
ATOM 785 C CA . GLN A 1 98 ? 19.205 17.838 -15.970 1.00 52.94 98 GLN A CA 1
ATOM 786 C C . GLN A 1 98 ? 20.047 18.692 -16.922 1.00 52.94 98 GLN A C 1
ATOM 788 O O . GLN A 1 98 ? 20.889 18.185 -17.654 1.00 52.94 98 GLN A O 1
ATOM 793 N N . LYS A 1 99 ? 19.779 20.001 -16.950 1.00 47.66 99 LYS A N 1
ATOM 794 C CA . LYS A 1 99 ? 20.836 20.964 -17.269 1.00 47.66 99 LYS A CA 1
ATOM 795 C C . LYS A 1 99 ? 21.560 21.252 -15.967 1.00 47.66 99 LYS A C 1
ATOM 797 O O . LYS A 1 99 ? 20.906 21.448 -14.944 1.00 47.66 99 LYS A O 1
ATOM 802 N N . ASP A 1 100 ? 22.883 21.238 -16.028 1.00 47.09 100 ASP A N 1
ATOM 803 C CA . ASP A 1 100 ? 23.777 21.620 -14.942 1.00 47.09 100 ASP A CA 1
ATOM 804 C C . ASP A 1 100 ? 23.208 22.828 -14.196 1.00 47.09 100 ASP A C 1
ATOM 806 O O . ASP A 1 100 ? 22.990 23.886 -14.789 1.00 47.09 100 ASP A O 1
ATOM 810 N N . ILE A 1 101 ? 22.916 22.658 -12.904 1.00 47.72 101 ILE A N 1
ATOM 811 C CA . ILE A 1 101 ? 22.400 23.729 -12.050 1.00 47.72 101 ILE A CA 1
ATOM 812 C C . ILE A 1 101 ? 23.563 24.690 -11.779 1.00 47.72 101 ILE A C 1
ATOM 814 O O . ILE A 1 101 ? 24.173 24.702 -10.715 1.00 47.72 101 ILE A O 1
ATOM 818 N N . LYS A 1 102 ? 23.887 25.510 -12.775 1.00 48.75 102 LYS A N 1
ATOM 819 C CA . LYS A 1 102 ? 24.374 26.862 -12.554 1.00 48.75 102 LYS A CA 1
ATOM 820 C C . LYS A 1 102 ? 23.166 27.776 -12.708 1.00 48.75 102 LYS A C 1
ATOM 822 O O . LYS A 1 102 ? 22.724 28.038 -13.816 1.00 48.75 102 LYS A O 1
ATOM 827 N N . SER A 1 103 ? 22.667 28.235 -11.562 1.00 51.78 103 SER A N 1
ATOM 828 C CA . SER A 1 103 ? 21.851 29.442 -11.401 1.00 51.78 103 SER A CA 1
ATOM 829 C C . SER A 1 103 ? 20.601 29.560 -12.291 1.00 51.78 103 SER A C 1
ATOM 831 O O . SER A 1 103 ? 20.651 30.072 -13.405 1.00 51.78 103 SER A O 1
ATOM 833 N N . SER A 1 104 ? 19.438 29.160 -11.775 1.00 46.12 104 SER A N 1
ATOM 834 C CA . SER A 1 104 ? 18.171 29.842 -12.100 1.00 46.12 104 SER A CA 1
ATOM 835 C C . SER A 1 104 ? 17.069 29.439 -11.117 1.00 46.12 104 SER A C 1
ATOM 837 O O . SER A 1 104 ? 16.586 28.313 -11.135 1.00 46.12 104 SER A O 1
ATOM 839 N N . THR A 1 105 ? 16.718 30.382 -10.234 1.00 51.19 105 THR A N 1
ATOM 840 C CA . THR A 1 105 ? 15.435 30.499 -9.508 1.00 51.19 105 THR A CA 1
ATOM 841 C C . THR A 1 105 ? 14.778 29.185 -9.089 1.00 51.19 105 THR A C 1
ATOM 843 O O . THR A 1 105 ? 13.751 28.769 -9.625 1.00 51.19 105 THR A O 1
ATOM 846 N N . SER A 1 106 ? 15.351 28.549 -8.074 1.00 54.72 106 SER A N 1
ATOM 847 C CA . SER A 1 106 ? 14.636 27.566 -7.272 1.00 54.72 106 SER A CA 1
ATOM 848 C C . SER A 1 106 ? 13.439 28.238 -6.590 1.00 54.72 106 SER A C 1
ATOM 850 O O . SER A 1 106 ? 13.600 29.298 -5.984 1.00 54.72 106 SER A O 1
ATOM 852 N N . LEU A 1 107 ? 12.266 27.602 -6.634 1.00 59.03 107 LEU A N 1
ATOM 853 C CA . LEU A 1 107 ? 11.099 27.897 -5.788 1.00 59.03 107 LEU A CA 1
ATOM 854 C C . LEU A 1 107 ? 11.405 27.557 -4.313 1.00 59.03 107 LEU A C 1
ATOM 856 O O . LEU A 1 107 ? 10.707 26.771 -3.680 1.00 59.03 107 LEU A O 1
ATOM 860 N N . ILE A 1 108 ? 12.498 28.092 -3.771 1.00 65.81 108 ILE A N 1
ATOM 861 C CA . ILE A 1 108 ? 12.791 28.021 -2.344 1.00 65.81 108 ILE A CA 1
ATOM 862 C C . ILE A 1 108 ? 11.839 29.017 -1.693 1.00 65.81 108 ILE A C 1
ATOM 864 O O . ILE A 1 108 ? 11.980 30.230 -1.855 1.00 65.81 108 ILE A O 1
ATOM 868 N N . LEU A 1 109 ? 10.824 28.487 -1.010 1.00 68.94 109 LEU A N 1
ATOM 869 C CA . LEU A 1 109 ? 10.010 29.272 -0.091 1.00 68.94 109 LEU A CA 1
ATOM 870 C C . LEU A 1 109 ? 10.955 29.888 0.943 1.00 68.94 109 LEU A C 1
ATOM 872 O O . LEU A 1 109 ? 11.812 29.191 1.482 1.00 68.94 109 LEU A O 1
ATOM 876 N N . SER A 1 110 ? 10.829 31.191 1.192 1.00 81.19 110 SER A N 1
ATOM 877 C CA . SER A 1 110 ? 11.671 31.860 2.183 1.00 81.19 110 SER A CA 1
ATOM 878 C C . SER A 1 110 ? 11.442 31.257 3.569 1.00 81.19 110 SER A C 1
ATOM 880 O O . SER A 1 110 ? 10.322 30.856 3.899 1.00 81.19 110 SER A O 1
ATOM 882 N N . ASP A 1 111 ? 12.486 31.234 4.401 1.00 77.31 111 ASP A N 1
ATOM 883 C CA . ASP A 1 111 ? 12.430 30.644 5.748 1.00 77.31 111 ASP A CA 1
ATOM 884 C C . ASP A 1 111 ? 11.264 31.202 6.576 1.00 77.31 111 ASP A C 1
ATOM 886 O O . ASP A 1 111 ? 10.560 30.464 7.258 1.00 77.31 111 ASP A O 1
ATOM 890 N N . LYS A 1 112 ? 10.951 32.491 6.395 1.00 82.12 112 LYS A N 1
ATOM 891 C CA . LYS A 1 112 ? 9.799 33.155 7.018 1.00 82.12 112 LYS A CA 1
ATOM 892 C C . LYS A 1 112 ? 8.453 32.512 6.652 1.00 82.12 112 LYS A C 1
ATOM 894 O O . LYS A 1 112 ? 7.579 32.396 7.509 1.00 82.12 112 LYS A O 1
ATOM 899 N N . VAL A 1 113 ? 8.259 32.127 5.389 1.00 83.00 113 VAL A N 1
ATOM 900 C CA . VAL A 1 113 ? 7.023 31.468 4.933 1.00 83.00 113 VAL A CA 1
ATOM 901 C C . VAL A 1 113 ? 6.960 30.048 5.486 1.00 83.00 113 VAL A C 1
ATOM 903 O O . VAL A 1 113 ? 5.919 29.636 5.991 1.00 83.00 113 VAL A O 1
ATOM 906 N N . MET A 1 114 ? 8.082 29.328 5.468 1.00 86.19 114 MET A N 1
ATOM 907 C CA . MET A 1 114 ? 8.170 27.983 6.038 1.00 86.19 114 MET A CA 1
ATOM 908 C C . MET A 1 114 ? 7.880 27.968 7.541 1.00 86.19 114 MET A C 1
ATOM 910 O O . MET A 1 114 ? 7.136 27.108 8.006 1.00 86.19 114 MET A O 1
ATOM 914 N N . ASP A 1 115 ? 8.401 28.927 8.301 1.00 88.12 115 ASP A N 1
ATOM 915 C CA . ASP A 1 115 ? 8.155 29.013 9.742 1.00 88.12 115 ASP A CA 1
ATOM 916 C C . ASP A 1 115 ? 6.711 29.406 10.064 1.00 88.12 115 ASP A C 1
ATOM 918 O O . ASP A 1 115 ? 6.126 28.876 11.009 1.00 88.12 115 ASP A O 1
ATOM 922 N N . SER A 1 116 ? 6.086 30.247 9.234 1.00 87.50 116 SER A N 1
ATOM 923 C CA . SER A 1 116 ? 4.652 30.532 9.347 1.00 87.50 116 SER A CA 1
ATOM 924 C C . SER A 1 116 ? 3.797 29.286 9.100 1.00 87.50 116 SER A C 1
ATOM 926 O O . SER A 1 116 ? 2.821 29.073 9.815 1.00 87.50 116 SER A O 1
ATOM 928 N N . ILE A 1 117 ? 4.163 28.453 8.119 1.00 84.88 117 ILE A N 1
ATOM 929 C CA . ILE A 1 117 ? 3.469 27.189 7.833 1.00 84.88 117 ILE A CA 1
ATOM 930 C C . ILE A 1 117 ? 3.649 26.211 8.996 1.00 84.88 117 ILE A C 1
ATOM 932 O O . ILE A 1 117 ? 2.666 25.648 9.470 1.00 84.88 117 ILE A O 1
ATOM 936 N N . LYS A 1 118 ? 4.879 26.043 9.504 1.00 88.88 118 LYS A N 1
ATOM 937 C CA . LYS A 1 118 ? 5.143 25.193 10.676 1.00 88.88 118 LYS A CA 1
ATOM 938 C C . LYS A 1 118 ? 4.295 25.627 11.867 1.00 88.88 118 LYS A C 1
ATOM 940 O O . LYS A 1 118 ? 3.665 24.779 12.488 1.00 88.88 118 LYS A O 1
ATOM 945 N N . LYS A 1 119 ? 4.242 26.933 12.149 1.00 90.62 119 LYS A N 1
ATOM 946 C CA . LYS A 1 119 ? 3.471 27.480 13.269 1.00 90.62 119 LYS A CA 1
ATOM 947 C C . LYS A 1 119 ? 1.975 27.191 13.127 1.00 90.62 119 LYS A C 1
ATOM 949 O O . LYS A 1 119 ? 1.381 26.663 14.063 1.00 90.62 119 LYS A O 1
ATOM 954 N N . ALA A 1 120 ? 1.395 27.454 11.955 1.00 89.38 120 ALA A N 1
ATOM 955 C CA . ALA A 1 120 ? -0.017 27.174 11.693 1.00 89.38 120 ALA A CA 1
ATOM 956 C C . ALA A 1 120 ? -0.350 25.681 11.871 1.00 89.38 120 ALA A C 1
ATOM 958 O O . ALA A 1 120 ? -1.300 25.339 12.567 1.00 89.38 120 ALA A O 1
ATOM 959 N N . VAL A 1 121 ? 0.488 24.789 11.331 1.00 89.50 121 VAL A N 1
ATOM 960 C CA . VAL A 1 121 ? 0.308 23.335 11.480 1.00 89.50 121 VAL A CA 1
ATOM 961 C C . VAL A 1 121 ? 0.407 22.908 12.946 1.00 89.50 121 VAL A C 1
ATOM 963 O O . VAL A 1 121 ? -0.398 22.102 13.403 1.00 89.50 121 VAL A O 1
ATOM 966 N N . THR A 1 122 ? 1.362 23.448 13.711 1.00 89.12 122 THR A N 1
ATOM 967 C CA . THR A 1 122 ? 1.485 23.105 15.136 1.00 89.12 122 THR A CA 1
ATOM 968 C C . THR A 1 122 ? 0.313 23.606 15.972 1.00 89.12 122 THR A C 1
ATOM 970 O O . THR A 1 122 ? -0.105 22.904 16.887 1.00 89.12 122 THR A O 1
ATOM 973 N N . GLU A 1 123 ? -0.232 24.785 15.664 1.00 90.81 123 GLU A N 1
ATOM 974 C CA . GLU A 1 123 ? -1.388 25.339 16.376 1.00 90.81 123 GLU A CA 1
ATOM 975 C C . GLU A 1 123 ? -2.660 24.531 16.102 1.00 90.81 123 GLU A C 1
ATOM 977 O O . GLU A 1 123 ? -3.404 24.240 17.037 1.00 90.81 123 GLU A O 1
ATOM 982 N N . ASP A 1 124 ? -2.891 24.120 14.853 1.00 90.00 124 ASP A N 1
ATOM 983 C CA . ASP A 1 124 ? -4.056 23.305 14.497 1.00 90.00 124 ASP A CA 1
ATOM 984 C C . ASP A 1 124 ? -3.982 21.903 15.113 1.00 90.00 124 ASP A C 1
ATOM 986 O O . ASP A 1 124 ? -4.955 21.447 15.712 1.00 90.00 124 ASP A O 1
ATOM 990 N N . VAL A 1 125 ? -2.813 21.252 15.070 1.00 92.06 125 VAL A N 1
ATOM 991 C CA . VAL A 1 125 ? -2.610 19.950 15.729 1.00 92.06 125 VAL A CA 1
ATOM 992 C C . VAL A 1 125 ? -2.777 20.064 17.247 1.00 92.06 125 VAL A C 1
ATOM 994 O O . VAL A 1 125 ? -3.370 19.189 17.871 1.00 92.06 125 VAL A O 1
ATOM 997 N N . GLN A 1 126 ? -2.286 21.142 17.867 1.00 91.88 126 GLN A N 1
ATOM 998 C CA . GLN A 1 126 ? -2.475 21.354 19.304 1.00 91.88 126 GLN A CA 1
ATOM 999 C C . GLN A 1 126 ? -3.946 21.543 19.674 1.00 91.88 126 GLN A C 1
ATOM 1001 O O . GLN A 1 126 ? -4.384 20.968 20.669 1.00 91.88 126 GLN A O 1
ATOM 1006 N N . LYS A 1 127 ? -4.708 22.314 18.888 1.00 92.81 127 LYS A N 1
ATOM 1007 C CA . LYS A 1 127 ? -6.149 22.487 19.112 1.00 92.81 127 LYS A CA 1
ATOM 1008 C C . LYS A 1 127 ? -6.885 21.155 19.030 1.00 92.81 127 LYS A C 1
ATOM 1010 O O . LYS A 1 127 ? -7.636 20.858 19.951 1.00 92.81 127 LYS A O 1
ATOM 1015 N N . ASP A 1 128 ? -6.607 20.351 18.003 1.00 92.38 128 ASP A N 1
ATOM 1016 C CA . ASP A 1 128 ? -7.245 19.043 17.807 1.00 92.38 128 ASP A CA 1
ATOM 1017 C C . ASP A 1 128 ? -6.973 18.081 18.980 1.00 92.38 128 ASP A C 1
ATOM 1019 O O . ASP A 1 128 ? -7.884 17.447 19.519 1.00 92.38 128 ASP A O 1
ATOM 1023 N N . ILE A 1 129 ? -5.726 18.045 19.466 1.00 92.12 129 ILE A N 1
ATOM 1024 C CA . ILE A 1 129 ? -5.349 17.246 20.642 1.00 92.12 129 ILE A CA 1
ATOM 1025 C C . ILE A 1 129 ? -6.097 17.709 21.899 1.00 92.12 129 ILE A C 1
ATOM 1027 O O . ILE A 1 129 ? -6.501 16.879 22.717 1.00 92.12 129 ILE A O 1
ATOM 1031 N N . ILE A 1 130 ? -6.256 19.022 22.093 1.00 93.56 130 ILE A N 1
ATOM 1032 C CA . ILE A 1 130 ? -6.976 19.567 23.251 1.00 93.56 130 ILE A CA 1
ATOM 1033 C C . ILE A 1 130 ? -8.457 19.184 23.174 1.00 93.56 130 ILE A C 1
ATOM 1035 O O . ILE A 1 130 ? -8.986 18.662 24.155 1.00 93.56 130 ILE A O 1
ATOM 1039 N N . THR A 1 131 ? -9.098 19.346 22.014 1.00 94.00 131 THR A N 1
ATOM 1040 C CA . THR A 1 131 ? -10.507 18.969 21.824 1.00 94.00 131 THR A CA 1
ATOM 1041 C C . THR A 1 131 ? -10.744 17.481 22.058 1.00 94.00 131 THR A C 1
ATOM 1043 O O . THR A 1 131 ? -11.641 17.127 22.820 1.00 94.00 131 THR A O 1
ATOM 1046 N N . GLN A 1 132 ? -9.893 16.600 21.523 1.00 92.50 132 GLN A N 1
ATOM 1047 C CA . GLN A 1 132 ? -10.024 15.155 21.746 1.00 92.50 132 GLN A CA 1
ATOM 1048 C C . GLN A 1 132 ? -9.867 14.771 23.222 1.00 92.50 132 GLN A C 1
ATOM 1050 O O . GLN A 1 132 ? -10.564 13.889 23.721 1.00 92.50 132 GLN A O 1
ATOM 1055 N N . ARG A 1 133 ? -8.966 15.437 23.956 1.00 91.12 133 ARG A N 1
ATOM 1056 C CA . ARG A 1 133 ? -8.799 15.199 25.399 1.00 91.12 133 ARG A CA 1
ATOM 1057 C C . ARG A 1 133 ? -10.023 15.625 26.200 1.00 91.12 133 ARG A C 1
ATOM 1059 O O . ARG A 1 133 ? -10.388 14.926 27.142 1.00 91.12 133 ARG A O 1
ATOM 1066 N N . GLU A 1 134 ? -10.641 16.749 25.847 1.00 93.69 134 GLU A N 1
ATOM 1067 C CA . GLU A 1 134 ? -11.876 17.207 26.490 1.00 93.69 134 GLU A CA 1
ATOM 1068 C C . GLU A 1 134 ? -13.052 16.267 26.208 1.00 93.69 134 GLU A C 1
ATOM 1070 O O . GLU A 1 134 ? -13.815 15.951 27.122 1.00 93.69 134 GLU A O 1
ATOM 1075 N N . GLU A 1 135 ? -13.190 15.786 24.971 1.00 92.69 135 GLU A N 1
ATOM 1076 C CA . GLU A 1 135 ? -14.210 14.798 24.603 1.00 92.69 135 GLU A CA 1
ATOM 1077 C C . GLU A 1 135 ? -14.021 13.486 25.369 1.00 92.69 135 GLU A C 1
ATOM 1079 O O . GLU A 1 135 ? -14.961 13.002 26.001 1.00 92.69 135 GLU A O 1
ATOM 1084 N N . PHE A 1 136 ? -12.790 12.973 25.423 1.00 89.81 136 PHE A N 1
ATOM 1085 C CA . PHE A 1 136 ? -12.474 11.749 26.156 1.00 89.81 136 PHE A CA 1
ATOM 1086 C C . PHE A 1 136 ? -12.712 11.888 27.668 1.00 89.81 136 PHE A C 1
ATOM 1088 O O . PHE A 1 136 ? -13.138 10.941 28.330 1.00 89.81 136 PHE A O 1
ATOM 1095 N N . ALA A 1 137 ? -12.462 13.072 28.240 1.00 92.88 137 ALA A N 1
ATOM 1096 C CA . ALA A 1 137 ? -12.756 13.341 29.645 1.00 92.88 137 ALA A CA 1
ATOM 1097 C C . ALA A 1 137 ? -14.266 13.292 29.931 1.00 92.88 137 ALA A C 1
ATOM 1099 O O . ALA A 1 137 ? -14.676 12.649 30.899 1.00 92.88 137 ALA A O 1
ATOM 1100 N N . LYS A 1 138 ? -15.087 13.905 29.065 1.00 93.75 138 LYS A N 1
ATOM 1101 C CA . LYS A 1 138 ? -16.556 13.877 29.179 1.00 93.75 138 LYS A CA 1
ATOM 1102 C C . LYS A 1 138 ? -17.112 12.463 29.026 1.00 93.75 138 LYS A C 1
ATOM 1104 O O . LYS A 1 138 ? -17.974 12.061 29.804 1.00 93.75 138 LYS A O 1
ATOM 1109 N N . GLU A 1 139 ? -16.610 11.699 28.058 1.00 92.38 139 GLU A N 1
ATOM 1110 C CA . GLU A 1 139 ? -17.026 10.309 27.841 1.00 92.38 139 GLU A CA 1
ATOM 1111 C C . GLU A 1 139 ? -16.671 9.426 29.043 1.00 92.38 139 GLU A C 1
ATOM 1113 O O . GLU A 1 139 ? -17.512 8.675 29.539 1.00 92.38 139 GLU A O 1
ATOM 1118 N N . ARG A 1 140 ? -15.454 9.568 29.580 1.00 92.75 140 ARG A N 1
ATOM 1119 C CA . ARG A 1 140 ? -15.016 8.828 30.769 1.00 92.75 140 ARG A CA 1
ATOM 1120 C C . ARG A 1 140 ? -15.869 9.147 31.997 1.00 92.75 140 ARG A C 1
ATOM 1122 O O . ARG A 1 140 ? -16.171 8.238 32.769 1.00 92.75 140 ARG A O 1
ATOM 1129 N N . GLU A 1 141 ? -16.233 10.411 32.196 1.00 93.12 141 GLU A N 1
ATOM 1130 C CA . GLU A 1 141 ? -17.105 10.829 33.298 1.00 93.12 141 GLU A CA 1
ATOM 1131 C C . GLU A 1 141 ? -18.520 10.255 33.142 1.00 93.12 141 GLU A C 1
ATOM 1133 O O . GLU A 1 141 ? -19.056 9.672 34.086 1.00 93.12 141 GLU A O 1
ATOM 1138 N N . ALA A 1 142 ? -19.098 10.335 31.939 1.00 94.12 142 ALA A N 1
ATOM 1139 C CA . ALA A 1 142 ? -20.412 9.767 31.645 1.00 94.12 142 ALA A CA 1
ATOM 1140 C C . ALA A 1 142 ? -20.441 8.246 31.865 1.00 94.12 142 ALA A C 1
ATOM 1142 O O . ALA A 1 142 ? -21.341 7.736 32.535 1.00 94.12 142 ALA A O 1
ATOM 1143 N N . HIS A 1 143 ? -19.419 7.537 31.381 1.00 93.38 143 HIS A N 1
ATOM 1144 C CA . HIS A 1 143 ? -19.275 6.097 31.573 1.00 93.38 143 HIS A CA 1
ATOM 1145 C C . HIS A 1 143 ? -19.097 5.731 33.056 1.00 93.38 143 HIS A C 1
ATOM 1147 O O . HIS A 1 143 ? -19.675 4.757 33.535 1.00 93.38 143 HIS A O 1
ATOM 1153 N N . ALA A 1 144 ? -18.325 6.510 33.822 1.00 94.88 144 ALA A N 1
ATOM 1154 C CA . ALA A 1 144 ? -18.180 6.289 35.262 1.00 94.88 144 ALA A CA 1
ATOM 1155 C C . ALA A 1 144 ? -19.518 6.454 36.004 1.00 94.88 144 ALA A C 1
ATOM 1157 O O . ALA A 1 144 ? -19.867 5.610 36.831 1.00 94.88 144 ALA A O 1
ATOM 1158 N N . ALA A 1 145 ? -20.297 7.487 35.665 1.00 94.75 145 ALA A N 1
ATOM 1159 C CA . ALA A 1 145 ? -21.624 7.701 36.238 1.00 94.75 145 ALA A CA 1
ATOM 1160 C C . ALA A 1 145 ? -22.614 6.583 35.861 1.00 94.7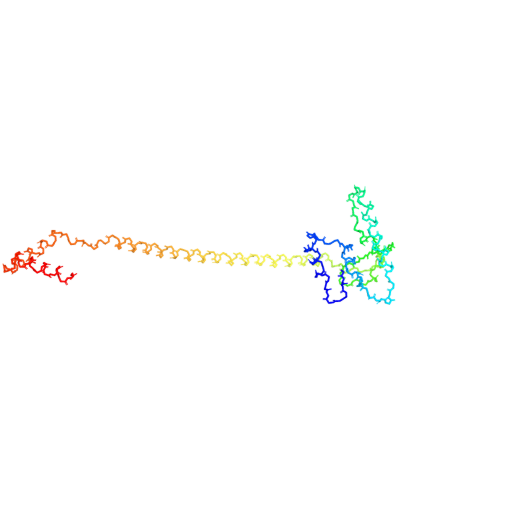5 145 ALA A C 1
ATOM 1162 O O . ALA A 1 145 ? -23.461 6.201 36.669 1.00 94.75 145 ALA A O 1
ATOM 1163 N N . GLU A 1 146 ? -22.524 6.036 34.647 1.00 93.69 146 GLU A N 1
ATOM 1164 C CA . GLU A 1 146 ? -23.333 4.893 34.213 1.00 93.69 146 GLU A CA 1
ATOM 1165 C C . GLU A 1 146 ? -22.990 3.617 34.991 1.00 93.69 146 GLU A C 1
ATOM 1167 O O . GLU A 1 146 ? -23.887 2.961 35.525 1.00 93.69 146 GLU A O 1
ATOM 1172 N N . MET A 1 147 ? -21.699 3.313 35.143 1.00 92.56 147 MET A N 1
ATOM 1173 C CA . MET A 1 147 ? -21.229 2.190 35.960 1.00 92.56 147 MET A CA 1
ATOM 1174 C C . MET A 1 147 ? -21.690 2.306 37.416 1.00 92.56 147 MET A C 1
ATOM 1176 O O . MET A 1 147 ? -22.108 1.313 38.009 1.00 92.56 147 MET A O 1
ATOM 1180 N N . GLU A 1 148 ? -21.673 3.512 37.990 1.00 94.25 148 GLU A N 1
ATOM 1181 C CA . GLU A 1 148 ? -22.170 3.747 39.348 1.00 94.25 148 GLU A CA 1
ATOM 1182 C C . GLU A 1 148 ? -23.681 3.480 39.461 1.00 94.25 148 GLU A C 1
ATOM 1184 O O . GLU A 1 148 ? -24.131 2.862 40.429 1.00 94.25 148 GLU A O 1
ATOM 1189 N N . ARG A 1 149 ? -24.478 3.890 38.461 1.00 93.94 149 ARG A N 1
ATOM 1190 C CA . ARG A 1 149 ? -25.920 3.585 38.419 1.00 93.94 149 ARG A CA 1
ATOM 1191 C C . ARG A 1 149 ? -26.178 2.086 38.330 1.00 93.94 149 ARG A C 1
ATOM 1193 O O . ARG A 1 149 ? -27.002 1.578 39.085 1.00 93.94 149 ARG A O 1
ATOM 1200 N N . MET A 1 150 ? -25.463 1.385 37.451 1.00 92.81 150 MET A N 1
ATOM 1201 C CA . MET A 1 150 ? -25.589 -0.069 37.323 1.00 92.81 150 MET A CA 1
ATOM 1202 C C . MET A 1 150 ? -25.181 -0.789 38.610 1.00 92.81 150 MET A C 1
ATOM 1204 O O . MET A 1 150 ? -25.856 -1.731 39.016 1.00 92.81 150 MET A O 1
ATOM 1208 N N . SER A 1 151 ? -24.129 -0.324 39.289 1.00 93.31 151 SER A N 1
ATOM 1209 C CA . SER A 1 151 ? -23.706 -0.887 40.576 1.00 93.31 151 SER A CA 1
ATOM 1210 C C . SER A 1 151 ? -24.790 -0.735 41.643 1.00 93.31 151 SER A C 1
ATOM 1212 O O . SER A 1 151 ? -25.117 -1.703 42.322 1.00 93.31 151 SER A O 1
ATOM 1214 N N . LYS A 1 152 ? -25.399 0.453 41.760 1.00 94.81 152 LYS A N 1
ATOM 1215 C CA . LYS A 1 152 ? -26.499 0.697 42.710 1.00 94.81 152 LYS A CA 1
ATOM 1216 C C . LYS A 1 152 ? -27.723 -0.167 42.412 1.00 94.81 152 LYS A C 1
ATOM 1218 O O . LYS A 1 152 ? -28.341 -0.686 43.336 1.00 94.81 152 LYS A O 1
ATOM 1223 N N . GLU A 1 153 ? -28.063 -0.345 41.136 1.00 95.12 153 GLU A N 1
ATOM 1224 C CA . GLU A 1 153 ? -29.149 -1.241 40.722 1.00 95.12 153 GLU A CA 1
ATOM 1225 C C . GLU A 1 153 ? -28.840 -2.696 41.093 1.00 95.12 153 GLU A C 1
ATOM 1227 O O . GLU A 1 153 ? -29.690 -3.399 41.640 1.00 95.12 153 GLU A O 1
ATOM 1232 N N . PHE A 1 154 ? -27.604 -3.142 40.867 1.00 93.31 154 PHE A N 1
ATOM 1233 C CA . PHE A 1 154 ? -27.179 -4.485 41.243 1.00 93.31 154 PHE A CA 1
ATOM 1234 C C . PHE A 1 154 ? -27.230 -4.699 42.762 1.00 93.31 154 PHE A C 1
ATOM 1236 O O . PHE A 1 154 ? -27.729 -5.724 43.225 1.00 93.31 154 PHE A O 1
ATOM 1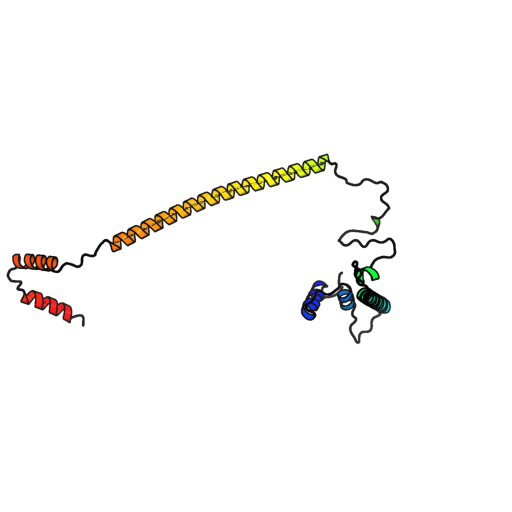243 N N . GLU A 1 155 ? -26.788 -3.719 43.553 1.00 93.19 155 GLU A N 1
ATOM 1244 C CA . GLU A 1 155 ? -26.896 -3.740 45.017 1.00 93.19 155 GLU A CA 1
ATOM 1245 C C . GLU A 1 155 ? -28.353 -3.760 45.496 1.00 93.19 155 GLU A C 1
ATOM 1247 O O . GLU A 1 155 ? -28.690 -4.497 46.430 1.00 93.19 155 GLU A O 1
ATOM 1252 N N . PHE A 1 156 ? -29.237 -2.997 44.846 1.00 93.56 156 PHE A N 1
ATOM 1253 C CA . PHE A 1 156 ? -30.669 -3.017 45.130 1.00 93.56 156 PHE A CA 1
ATOM 1254 C C . PHE A 1 156 ? -31.276 -4.396 44.843 1.00 93.56 156 PHE A C 1
ATOM 1256 O O . PHE A 1 156 ? -31.974 -4.951 45.696 1.00 93.56 156 PHE A O 1
ATOM 1263 N N . GLN A 1 157 ? -30.966 -4.994 43.689 1.00 91.25 157 GLN A N 1
ATOM 1264 C CA . GLN A 1 157 ? -31.426 -6.341 43.346 1.00 91.25 157 GLN A CA 1
ATOM 1265 C C . GLN A 1 157 ? -30.870 -7.405 44.298 1.00 91.25 157 GLN A C 1
ATOM 1267 O O . GLN A 1 157 ? -31.625 -8.262 44.760 1.00 91.25 157 GLN A O 1
ATOM 1272 N N . ALA A 1 158 ? -29.587 -7.328 44.658 1.00 90.50 158 ALA A N 1
ATOM 1273 C CA . ALA A 1 158 ? -28.973 -8.232 45.625 1.00 90.50 158 ALA A CA 1
ATOM 1274 C C . ALA A 1 158 ? -29.640 -8.121 47.005 1.00 90.50 158 ALA A C 1
ATOM 1276 O O . ALA A 1 158 ? -29.951 -9.138 47.627 1.00 90.50 158 ALA A O 1
ATOM 1277 N N . SER A 1 159 ? -29.933 -6.898 47.458 1.00 88.75 159 SER A N 1
ATOM 1278 C CA . SER A 1 159 ? -30.646 -6.647 48.716 1.00 88.75 159 SER A CA 1
ATOM 1279 C C . SER A 1 159 ? -32.076 -7.185 48.675 1.00 88.75 159 SER A C 1
ATOM 1281 O O . SER A 1 159 ? -32.531 -7.808 49.632 1.00 88.75 159 SER A O 1
ATOM 1283 N N . LYS A 1 160 ? -32.779 -7.006 47.550 1.00 90.31 160 LYS A N 1
ATOM 1284 C CA . LYS A 1 160 ? -34.122 -7.556 47.334 1.00 90.31 160 LYS A CA 1
ATOM 1285 C C . LYS A 1 160 ? -34.124 -9.083 47.423 1.00 90.31 160 LYS A C 1
ATOM 1287 O O . LYS A 1 160 ? -34.952 -9.638 48.139 1.00 90.31 160 LYS A O 1
ATOM 1292 N N . LEU A 1 161 ? -33.182 -9.752 46.756 1.00 88.38 161 LEU A N 1
ATOM 1293 C CA . LEU A 1 161 ? -33.025 -11.207 46.845 1.00 88.38 161 LEU A CA 1
ATOM 1294 C C . LEU A 1 161 ? -32.684 -11.649 48.268 1.00 88.38 161 LEU A C 1
ATOM 1296 O O . LEU A 1 161 ? -33.265 -12.606 48.768 1.00 88.38 161 LEU A O 1
ATOM 1300 N N . GLN A 1 162 ? -31.787 -10.937 48.950 1.00 84.50 162 GLN A N 1
ATOM 1301 C CA . GLN A 1 162 ? -31.435 -11.259 50.329 1.00 84.50 162 GLN A CA 1
ATOM 1302 C C . GLN A 1 162 ? -32.638 -11.122 51.271 1.00 84.50 162 GLN A C 1
ATOM 1304 O O . GLN A 1 162 ? -32.786 -11.936 52.176 1.00 84.50 162 GLN A O 1
ATOM 1309 N N . ASN A 1 163 ? -33.504 -10.132 51.054 1.00 80.81 163 ASN A N 1
ATOM 1310 C CA . ASN A 1 163 ? -34.734 -9.971 51.825 1.00 80.81 163 ASN A CA 1
ATOM 1311 C C . ASN A 1 163 ? -35.750 -11.076 51.521 1.00 80.81 163 ASN A C 1
ATOM 1313 O O . ASN A 1 163 ? -36.341 -11.588 52.456 1.00 80.81 163 ASN A O 1
ATOM 1317 N N . MET A 1 164 ? -35.884 -11.517 50.266 1.00 74.69 164 MET A N 1
ATOM 1318 C CA . MET A 1 164 ? -36.713 -12.686 49.927 1.00 74.69 164 MET A CA 1
ATOM 1319 C C . MET A 1 164 ? -36.181 -13.992 50.535 1.00 74.69 164 MET A C 1
ATOM 1321 O O . MET A 1 164 ? -36.954 -14.888 50.833 1.00 74.69 164 MET A O 1
ATOM 1325 N N . ILE A 1 165 ? -34.865 -14.113 50.724 1.00 75.12 165 ILE A N 1
ATOM 1326 C CA . ILE A 1 165 ? -34.247 -15.263 51.407 1.00 75.12 165 ILE A CA 1
ATOM 1327 C C . ILE A 1 165 ? -34.400 -15.151 52.936 1.00 75.12 165 ILE A C 1
ATOM 1329 O O . ILE A 1 165 ? -34.413 -16.161 53.636 1.00 75.12 165 ILE A O 1
ATOM 1333 N N . LYS A 1 166 ? -34.479 -13.923 53.466 1.00 66.50 166 LYS A N 1
ATOM 1334 C CA . LYS A 1 166 ? -34.641 -13.625 54.898 1.00 66.50 166 LYS A CA 1
ATOM 1335 C C . LYS A 1 166 ? -36.092 -13.541 55.355 1.00 66.50 166 LYS A C 1
ATOM 1337 O O . LYS A 1 166 ? -36.295 -13.587 56.562 1.00 66.50 166 LYS A O 1
ATOM 1342 N N . GLU A 1 167 ? -37.063 -13.385 54.459 1.00 51.72 167 GLU A N 1
ATOM 1343 C CA . GLU A 1 167 ? -38.455 -13.710 54.751 1.00 51.72 167 GLU A CA 1
ATOM 1344 C C . GLU A 1 167 ? -38.569 -15.232 54.697 1.00 51.72 167 GLU A C 1
ATOM 1346 O O . GLU A 1 167 ? -38.643 -15.799 53.605 1.00 51.72 167 GLU A O 1
ATOM 1351 N N . PRO A 1 168 ? -38.560 -15.942 55.840 1.00 51.12 168 PRO A N 1
ATOM 1352 C CA . PRO A 1 168 ? -39.188 -17.238 55.825 1.00 51.12 168 PRO A CA 1
ATOM 1353 C C . PRO A 1 168 ? -40.651 -16.978 55.448 1.00 51.12 168 PRO A C 1
ATOM 1355 O O . PRO A 1 168 ? -41.363 -16.263 56.156 1.00 51.12 168 PRO A O 1
ATOM 1358 N N . GLU A 1 169 ? -41.131 -17.597 54.369 1.00 54.72 169 GLU A N 1
ATOM 1359 C CA . GLU A 1 169 ? -42.433 -18.241 54.502 1.00 54.72 169 GLU A CA 1
ATOM 1360 C C . GLU A 1 169 ? -42.299 -19.086 55.768 1.00 54.72 169 GLU A C 1
ATOM 1362 O O . GLU A 1 169 ? -41.581 -20.089 55.765 1.00 54.72 169 GLU A O 1
ATOM 1367 N N . GLU A 1 170 ? -42.805 -18.584 56.899 1.00 52.88 170 GLU A N 1
ATOM 1368 C CA . GLU A 1 170 ? -42.751 -19.326 58.148 1.00 52.88 170 GLU A CA 1
ATOM 1369 C C . GLU A 1 170 ? -43.340 -20.704 57.837 1.00 52.88 170 GLU A C 1
ATOM 1371 O O . GLU A 1 170 ? -44.509 -20.774 57.445 1.00 52.88 170 GLU A O 1
ATOM 1376 N N . PRO A 1 171 ? -42.578 -21.809 57.965 1.00 53.34 171 PRO A N 1
ATOM 1377 C CA . PRO A 1 171 ? -43.228 -23.100 57.989 1.00 53.34 171 PRO A CA 1
ATOM 1378 C C . PRO A 1 171 ? -44.137 -23.021 59.206 1.00 53.34 171 PRO A C 1
ATOM 1380 O O . PRO A 1 171 ? -43.629 -22.829 60.313 1.00 53.34 171 PRO A O 1
ATOM 1383 N N . GLU A 1 172 ? -45.456 -23.062 58.999 1.00 57.72 172 GLU A N 1
ATOM 1384 C CA . GLU A 1 172 ? -46.427 -23.048 60.087 1.00 57.72 172 GLU A CA 1
ATOM 1385 C C . GLU A 1 172 ? -45.950 -24.055 61.134 1.00 57.72 172 GLU A C 1
ATOM 1387 O O . GLU A 1 172 ? -45.964 -25.270 60.921 1.00 57.72 172 GLU A O 1
ATOM 1392 N N . THR A 1 173 ? -45.399 -23.549 62.237 1.00 70.56 173 THR A N 1
ATOM 1393 C CA . THR A 1 173 ? -44.793 -24.421 63.236 1.00 70.56 173 THR A CA 1
ATOM 1394 C C . THR A 1 173 ? -45.897 -25.318 63.779 1.00 70.56 173 THR A C 1
ATOM 1396 O O . THR A 1 173 ? -47.043 -24.882 63.926 1.00 70.56 173 THR A O 1
ATOM 1399 N N . LEU A 1 174 ? -45.580 -26.581 64.083 1.00 66.19 174 LEU A N 1
ATOM 1400 C CA . LEU A 1 174 ? -46.575 -27.523 64.613 1.00 66.19 174 LEU A CA 1
ATOM 1401 C C . LEU A 1 174 ? -47.303 -26.949 65.842 1.00 66.19 174 LEU A C 1
ATOM 1403 O O . LEU A 1 174 ? -48.489 -27.212 66.031 1.00 66.19 174 LEU A O 1
ATOM 1407 N N . ASP A 1 175 ? -46.632 -26.087 66.609 1.00 71.62 175 ASP A N 1
ATOM 1408 C CA . ASP A 1 175 ? -47.201 -25.354 67.739 1.00 71.62 175 ASP A CA 1
ATOM 1409 C C . ASP A 1 175 ? -48.222 -24.280 67.318 1.00 71.62 175 ASP A C 1
ATOM 1411 O O . ASP A 1 175 ? -49.267 -24.142 67.959 1.00 71.62 175 ASP A O 1
ATOM 1415 N N . SER A 1 176 ? -47.978 -23.553 66.220 1.00 74.25 176 SER A N 1
ATOM 1416 C CA . SER A 1 176 ? -48.932 -22.594 65.642 1.00 74.25 176 SER A CA 1
ATOM 1417 C C . SER A 1 176 ? -50.186 -23.300 65.116 1.00 74.25 176 SER A C 1
ATOM 1419 O O . SER A 1 176 ? -51.317 -22.889 65.413 1.00 74.25 176 SER A O 1
ATOM 1421 N N . ILE A 1 177 ? -50.005 -24.428 64.423 1.00 75.62 177 ILE A N 1
ATOM 1422 C CA . ILE A 1 177 ? -51.102 -25.273 63.930 1.00 75.62 177 ILE A CA 1
ATOM 1423 C C . ILE A 1 177 ? -51.900 -25.842 65.114 1.00 75.62 177 ILE A C 1
ATOM 1425 O O . ILE A 1 177 ? -53.131 -25.743 65.150 1.00 75.62 177 ILE A O 1
ATOM 1429 N N . ALA A 1 178 ? -51.219 -26.364 66.139 1.00 74.12 178 ALA A N 1
ATOM 1430 C CA . ALA A 1 178 ? -51.849 -26.903 67.342 1.00 74.12 178 ALA A CA 1
ATOM 1431 C C . ALA A 1 178 ? -52.624 -25.833 68.130 1.00 74.12 178 ALA A C 1
ATOM 1433 O O . ALA A 1 178 ? -53.753 -26.079 68.569 1.00 74.12 178 ALA A O 1
ATOM 1434 N N . ALA A 1 179 ? -52.077 -24.621 68.268 1.00 78.88 179 ALA A N 1
ATOM 1435 C CA . ALA A 1 179 ? -52.753 -23.504 68.924 1.00 78.88 179 ALA A CA 1
ATOM 1436 C C . ALA A 1 179 ? -54.009 -23.055 68.155 1.00 78.88 179 ALA A C 1
ATOM 1438 O O . ALA A 1 179 ? -55.031 -22.707 68.755 1.00 78.88 179 ALA A O 1
ATOM 1439 N N . SER A 1 180 ? -53.956 -23.080 66.825 1.00 78.12 180 SER A N 1
ATOM 1440 C CA . SER A 1 180 ? -55.072 -22.727 65.940 1.00 78.12 180 SER A CA 1
ATOM 1441 C C . SER A 1 180 ? -56.192 -23.769 65.996 1.00 78.12 180 SER A C 1
ATOM 1443 O O . SER A 1 180 ? -57.352 -23.414 66.223 1.00 78.12 180 SER A O 1
ATOM 1445 N N . LEU A 1 181 ? -55.845 -25.058 65.940 1.00 76.44 181 LEU A N 1
ATOM 1446 C CA . LEU A 1 181 ? -56.780 -26.172 66.136 1.00 76.44 181 LEU A CA 1
ATOM 1447 C C . LEU A 1 181 ? -57.403 -26.165 67.540 1.00 76.44 181 LEU A C 1
ATOM 1449 O O . LEU A 1 181 ? -58.604 -26.395 67.696 1.00 76.44 181 LEU A O 1
ATOM 1453 N N . GLY A 1 182 ? -56.615 -25.841 68.568 1.00 76.50 182 GLY A N 1
ATOM 1454 C CA . GLY A 1 182 ? -57.100 -25.686 69.938 1.00 76.50 182 GLY A CA 1
ATOM 1455 C C . GLY A 1 182 ? -58.109 -24.542 70.084 1.00 76.50 182 GLY A C 1
ATOM 1456 O O . GLY A 1 182 ? -59.112 -24.687 70.786 1.00 76.50 182 GLY A O 1
ATOM 1457 N N . ARG A 1 183 ? -57.893 -23.417 69.391 1.00 81.75 183 ARG A N 1
ATOM 1458 C CA . ARG A 1 183 ? -58.850 -22.298 69.337 1.00 81.75 183 ARG A CA 1
ATOM 1459 C C . ARG A 1 183 ? -60.137 -22.672 68.602 1.00 81.75 183 ARG A C 1
ATOM 1461 O O . ARG A 1 183 ? -61.210 -22.281 69.057 1.00 81.75 183 ARG A O 1
ATOM 1468 N N . LEU A 1 184 ? -60.046 -23.450 67.524 1.00 76.38 184 LEU A N 1
ATOM 1469 C CA . LEU A 1 184 ? -61.209 -23.918 66.769 1.00 76.38 184 LEU A CA 1
ATOM 1470 C C . LEU A 1 184 ? -62.080 -24.874 67.598 1.00 76.38 184 LEU A C 1
ATOM 1472 O O . LEU A 1 184 ? -63.288 -24.677 67.678 1.00 76.38 184 LEU A O 1
ATOM 1476 N N . ARG A 1 185 ? -61.473 -25.821 68.329 1.00 75.69 185 ARG A N 1
ATOM 1477 C CA . ARG A 1 18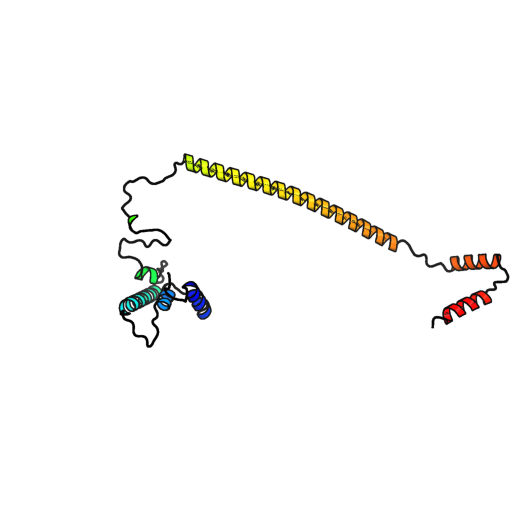5 ? -62.211 -26.711 69.250 1.00 75.69 185 ARG A CA 1
ATOM 1478 C C . ARG A 1 185 ? -62.907 -25.986 70.395 1.00 75.69 185 ARG A C 1
ATOM 1480 O O . ARG A 1 185 ? -63.932 -26.453 70.878 1.00 75.69 185 ARG A O 1
ATOM 1487 N N . LYS A 1 186 ? -62.348 -24.865 70.860 1.00 78.56 186 LYS A N 1
ATOM 1488 C CA . LYS A 1 186 ? -62.995 -24.037 71.889 1.00 78.56 186 LYS A CA 1
ATOM 1489 C C . LYS A 1 186 ? -64.238 -23.320 71.359 1.00 78.56 186 LYS A C 1
ATOM 1491 O O . LYS A 1 186 ? -65.134 -23.050 72.149 1.00 78.56 186 LYS A O 1
ATOM 1496 N N . LYS A 1 187 ? -64.277 -22.997 70.062 1.00 81.19 187 LYS A N 1
ATOM 1497 C CA . LYS A 1 187 ? -65.446 -22.388 69.412 1.00 81.19 187 LYS A CA 1
ATOM 1498 C C . LYS A 1 187 ? -66.511 -23.433 69.083 1.00 81.19 187 LYS A C 1
ATOM 1500 O O . LYS A 1 187 ? -67.670 -23.199 69.395 1.00 81.19 187 LYS A O 1
ATOM 1505 N N . ASP A 1 188 ? -66.096 -24.591 68.570 1.00 78.88 188 ASP A N 1
ATOM 1506 C CA . ASP A 1 188 ? -66.989 -25.691 68.201 1.00 78.88 188 ASP A CA 1
ATOM 1507 C C . ASP A 1 188 ? -66.575 -27.001 68.901 1.00 78.88 188 ASP A C 1
ATOM 1509 O O . ASP A 1 188 ? -65.708 -27.731 68.411 1.00 78.88 188 ASP A O 1
ATOM 1513 N N . PRO A 1 189 ? -67.199 -27.362 70.038 1.00 75.44 189 PRO A N 1
ATOM 1514 C CA . PRO A 1 189 ? -66.832 -28.565 70.794 1.00 75.44 189 PRO A CA 1
ATOM 1515 C C . PRO A 1 189 ? -67.211 -29.879 70.085 1.00 75.44 189 PRO A C 1
ATOM 1517 O O . PRO A 1 189 ? -66.784 -30.956 70.494 1.00 75.44 189 PRO A O 1
ATOM 1520 N N . THR A 1 190 ? -67.995 -29.813 69.006 1.00 76.94 190 THR A N 1
ATOM 1521 C CA . THR A 1 190 ? -68.390 -30.960 68.167 1.00 76.94 190 THR A CA 1
ATOM 1522 C C . THR A 1 190 ? -67.296 -31.401 67.182 1.00 76.94 190 THR A C 1
ATOM 1524 O O . THR A 1 190 ? -67.420 -32.462 66.551 1.00 76.94 190 THR A O 1
ATOM 1527 N N . LEU A 1 191 ? -66.227 -30.603 67.057 1.00 75.44 191 LEU A N 1
ATOM 1528 C CA . LEU A 1 191 ? -65.065 -30.801 66.188 1.00 75.44 191 LEU A CA 1
ATOM 1529 C C . LEU A 1 191 ? -64.009 -31.667 66.904 1.00 75.44 191 LEU A C 1
ATOM 1531 O O . LEU A 1 191 ? -62.988 -31.203 67.416 1.00 75.44 191 LEU A O 1
ATOM 1535 N N . THR A 1 192 ? -64.289 -32.969 66.984 1.00 77.19 192 THR A N 1
ATOM 1536 C CA . THR A 1 192 ? -63.404 -33.954 67.624 1.00 77.19 192 THR A CA 1
ATOM 1537 C C . THR A 1 192 ? -62.135 -34.206 66.809 1.00 77.19 192 THR A C 1
ATOM 1539 O O . THR A 1 192 ? -62.098 -33.999 65.596 1.00 77.19 192 THR A O 1
ATOM 1542 N N . ALA A 1 193 ? -61.077 -34.677 67.478 1.00 74.25 193 ALA A N 1
ATOM 1543 C CA . ALA A 1 193 ? -59.801 -35.015 66.837 1.00 74.25 193 ALA A CA 1
ATOM 1544 C C . ALA A 1 193 ? -59.959 -35.966 65.649 1.00 74.25 193 ALA A C 1
ATOM 1546 O O . ALA A 1 193 ? -59.344 -35.759 64.609 1.00 74.25 193 ALA A O 1
ATOM 1547 N N . GLU A 1 194 ? -60.842 -36.947 65.794 1.00 76.12 194 GLU A N 1
ATOM 1548 C CA . GLU A 1 194 ? -61.126 -37.962 64.783 1.00 76.12 194 GLU A CA 1
ATOM 1549 C C . GLU A 1 194 ? -61.749 -37.379 63.513 1.00 76.12 194 GLU A C 1
ATOM 1551 O O . GLU A 1 194 ? -61.393 -37.796 62.417 1.00 76.12 194 GLU A O 1
ATOM 1556 N N . LYS A 1 195 ? -62.625 -36.370 63.628 1.00 78.00 195 LYS A N 1
ATOM 1557 C CA . LYS A 1 195 ? -63.240 -35.730 62.454 1.00 78.00 195 LYS A CA 1
ATOM 1558 C C . LYS A 1 195 ? -62.229 -34.904 61.668 1.00 78.00 195 LYS A C 1
ATOM 1560 O O . LYS A 1 195 ? -62.247 -34.918 60.444 1.00 78.00 195 LYS A O 1
ATOM 1565 N N . ILE A 1 196 ? -61.334 -34.215 62.375 1.00 74.38 196 ILE A N 1
ATOM 1566 C CA . ILE A 1 196 ? -60.254 -33.431 61.763 1.00 74.38 196 ILE A CA 1
ATOM 1567 C C . ILE A 1 196 ? -59.272 -34.371 61.056 1.00 74.38 196 ILE A C 1
ATOM 1569 O O . ILE A 1 196 ? -58.925 -34.138 59.903 1.00 74.38 196 ILE A O 1
ATOM 1573 N N . ALA A 1 197 ? -58.885 -35.469 61.713 1.00 76.44 197 ALA A N 1
ATOM 1574 C CA . ALA A 1 197 ? -58.019 -36.484 61.123 1.00 76.44 197 ALA A CA 1
ATOM 1575 C C . ALA A 1 197 ? -58.658 -37.149 59.891 1.00 76.44 197 ALA A C 1
ATOM 1577 O O . ALA A 1 197 ? -57.985 -37.313 58.880 1.00 76.44 197 ALA A O 1
ATOM 1578 N N . ALA A 1 198 ? -59.955 -37.467 59.934 1.00 78.00 198 ALA A N 1
ATOM 1579 C CA . ALA A 1 198 ? -60.666 -38.060 58.801 1.00 78.00 198 ALA A CA 1
ATOM 1580 C C . ALA A 1 198 ? -60.697 -37.137 57.570 1.00 78.00 198 ALA A C 1
ATOM 1582 O O . ALA A 1 198 ? -60.493 -37.605 56.452 1.00 78.00 198 ALA A O 1
ATOM 1583 N N . VAL A 1 199 ? -60.902 -35.829 57.766 1.00 76.38 199 VAL A N 1
ATOM 1584 C CA . VAL A 1 199 ? -60.872 -34.847 56.669 1.00 76.38 199 VAL A CA 1
ATOM 1585 C C . VAL A 1 199 ? -59.465 -34.724 56.084 1.00 76.38 199 VAL A C 1
ATOM 1587 O O . VAL A 1 199 ? -59.320 -34.796 54.870 1.00 76.38 199 VAL A O 1
ATOM 1590 N N . LEU A 1 200 ? -58.432 -34.625 56.928 1.00 75.31 200 LEU A N 1
ATOM 1591 C CA . LEU A 1 200 ? -57.037 -34.529 56.478 1.00 75.31 200 LEU A CA 1
ATOM 1592 C C . LEU A 1 200 ? -56.578 -35.775 55.705 1.00 75.31 200 LEU A C 1
ATOM 1594 O O . LEU A 1 200 ? -55.910 -35.665 54.678 1.00 75.31 200 LEU A O 1
ATOM 1598 N N . VAL A 1 201 ? -56.967 -36.966 56.164 1.00 75.38 201 VAL A N 1
ATOM 1599 C CA . VAL A 1 201 ? -56.689 -38.225 55.456 1.00 75.38 201 VAL A CA 1
ATOM 1600 C C . VAL A 1 201 ? -57.441 -38.275 54.123 1.00 75.38 201 VAL A C 1
ATOM 1602 O O . VAL A 1 201 ? -56.875 -38.706 53.122 1.00 75.38 201 VAL A O 1
ATOM 1605 N N . SER A 1 202 ? -58.681 -37.778 54.070 1.00 71.00 202 SER A N 1
ATOM 1606 C CA . SER A 1 202 ? -59.456 -37.721 52.825 1.00 71.00 202 SER A CA 1
ATOM 1607 C C . SER A 1 202 ? -58.868 -36.747 51.800 1.00 71.00 202 SER A C 1
ATOM 1609 O O . SER A 1 202 ? -58.924 -37.044 50.612 1.00 71.00 202 SER A O 1
ATOM 1611 N N . THR A 1 203 ? -58.300 -35.616 52.231 1.00 66.50 203 THR A N 1
ATOM 1612 C CA . THR A 1 203 ? -57.656 -34.641 51.331 1.00 66.50 203 THR A CA 1
ATOM 1613 C C . THR A 1 203 ? -56.294 -35.110 50.828 1.00 66.50 203 THR A C 1
ATOM 1615 O O . THR A 1 203 ? -55.903 -34.760 49.725 1.00 66.50 203 THR A O 1
ATOM 1618 N N . LEU A 1 204 ? -55.574 -35.923 51.607 1.00 63.00 204 LEU A N 1
ATOM 1619 C CA . LEU A 1 204 ? -54.291 -36.500 51.184 1.00 63.00 204 LEU A CA 1
ATOM 1620 C C . LEU A 1 204 ? -54.464 -37.734 50.286 1.00 63.00 204 LEU A C 1
ATOM 1622 O O . LEU A 1 204 ? -53.550 -38.089 49.551 1.00 63.00 204 LEU A O 1
ATOM 1626 N N . SER A 1 205 ? -55.628 -38.389 50.337 1.00 56.09 205 SER A N 1
ATOM 1627 C CA . SER A 1 205 ? -55.946 -39.553 49.505 1.00 56.09 205 SER A CA 1
ATOM 1628 C C . SER A 1 205 ? -56.577 -39.198 48.152 1.00 56.09 205 SER A C 1
ATOM 1630 O O . SER A 1 205 ? -56.684 -40.090 47.315 1.00 56.09 205 SER A O 1
ATOM 1632 N N . SER A 1 206 ? -57.031 -37.957 47.929 1.00 54.06 206 SER A N 1
ATOM 1633 C CA . SER A 1 206 ? -57.667 -37.551 46.663 1.00 54.06 206 SER A CA 1
ATOM 1634 C C . SER A 1 206 ? -56.690 -37.084 45.578 1.00 54.06 206 SER A C 1
ATOM 1636 O O . SER A 1 206 ? -57.124 -36.898 44.448 1.00 54.06 206 SER A O 1
ATOM 1638 N N . ASP A 1 207 ? -55.406 -36.917 45.911 1.00 51.91 207 ASP A N 1
ATOM 1639 C CA . ASP A 1 207 ? -54.342 -36.465 44.995 1.00 51.91 207 ASP A CA 1
ATOM 1640 C C . ASP A 1 207 ? -53.350 -37.593 44.615 1.00 51.91 207 ASP A C 1
ATOM 1642 O O . ASP A 1 207 ? -52.198 -37.323 44.269 1.00 51.91 207 ASP A O 1
ATOM 1646 N N . ALA A 1 208 ? -53.784 -38.861 44.670 1.00 45.59 208 ALA A N 1
ATOM 1647 C CA . ALA A 1 208 ? -53.017 -40.033 44.219 1.00 45.59 208 ALA A CA 1
ATOM 1648 C C . ALA A 1 208 ? -53.631 -40.696 42.977 1.00 45.59 208 ALA A C 1
ATOM 1650 O O . ALA A 1 208 ? -54.870 -40.887 42.958 1.00 45.59 208 ALA A O 1
#

InterPro domains:
  IPR004252 Probable transposase, Ptta/En/Spm, plant [PF03004] (265-388)

Organism: Spinacia oleracea (NCBI:txid3562)

=== Feature glossary ===
Legend for the data blocks above and below:

— What the protein is —

Sequence gives the chain of amino acids in standard one-letter code (A=alanine, C=cysteine, …, Y=tyrosine), read N→C. It is the only feature that is directly encoded by the gene; all structural features are derived from the folded form of this sequence.

The annotation block draws on four external resources. InterPro: which protein families and domains the sequence belongs to. GO: standardized terms for what the protein does, what process it participates in, and where in the cell it acts. CATH: which structural fold it has in the CATH hierarchy. Organism: the species of origin.

— Where its atoms are —

Atomic coordinates in PDBx/mmCIF format — the same representation the Protein Data Bank distributes. Each line of the _atom_site loop places one backbone atom in Cartesian space (units: ångströms, origin: arbitrary).

Six rendered views show the 3D structure from the faces of a cube — i.e. along ±x, ±y, ±z. Rendering representation is drawn randomly per protein from cartoon (secondary-structure ribbons), sticks (backbone bonds), or molecular surface; coloring is either N→C rainbow (blue at the N-terminus through red at the C-terminus) or one color per chain.

— Local backbone conformation —

DSSP 8-state secondary structure assigns each residue one of H (α-helix), G (3₁₀-helix), I (π-helix), E (extended β-strand), B (isolated β-bridge), T (hydrogen-bonded turn), S (bend), or '-' (coil). The assignment is computed from backbone hydrogen-bond geometry via the Kabsch–Sander algorithm.

P-SEA three-state annotation labels each residue as helix, strand, or coil based purely on the geometry of the Cα trace. It serves as a fallback when the full backbone (and thus DSSP) is unavailable.

φ (phi) and ψ (psi) are the two rotatable backbone dihedrals per residue: φ is the C(i-1)–N–Cα–C torsion, ψ is the N–Cα–C–N(i+1) torsion, both in degrees on (−180°, 180°]. α-helical residues cluster near (−60°, −45°); β-strand residues near (−120°, +130°). A Ramachandran plot is simply a scatter of (φ, ψ) for every residue.

— Global shape and packing —

Radius of gyration (Rg) is the root-mean-square distance of Cα atoms from their centroid — a single number for overall size and compactness. A globular domain of N residues has Rg ≈ 2.2·N^0.38 Å; an extended or disordered chain has a much larger Rg. The Cα contact count is the number of residue pairs whose Cα atoms are within 8 Å and are more than four positions apart in sequence — a standard proxy for tertiary packing density. The bounding box is the smallest axis-aligned box enclosing all Cα atoms.

Accessible surface area quantifies burial. A residue with SASA near zero is packed into the hydrophobic core; one with SASA >100 Å² sits on the surface. Computed here via the Shrake–Rupley numerical algorithm with a 1.4 Å probe.

The contact map is a binary N×N matrix image: pixel (i, j) is dark where Cα_i and Cα_j are within 8 Å and |i−j|>4. Because the |i−j|>4 filter removes local helical contacts, off-diagonal stripes parallel to the main diagonal indicate parallel β-sheets; stripes perpendicular to it indicate antiparallel β-sheets. The Ramachandran plot scatters every residue's (φ, ψ) pair against the sterically allowed regions. The PAE heatmap renders the predicted-aligned-error matrix.

— Structural neighborhood —

A 3Di character summarizes, for each residue, the relative orientation of the Cα frame of its nearest spatial neighbor. Because it encodes fold topology rather than chemistry, 3Di alignments detect remote structural similarity that sequence alignment misses.

Structural nearest neighbors (via Foldseek easy-search vs the PDB). Reported per hit: target PDB id, E-value, and alignment TM-score. A TM-score above ~0.5 is the conventional threshold for 'same fold'.

— Confidence and disorder —

For AlphaFold models, the B-factor field carries pLDDT — the model's own estimate of local accuracy on a 0–100 scale. Regions with pLDDT<50 should be treated as essentially unmodeled; they often correspond to intrinsically disordered segments.

B-factor (Debye–Waller factor) reflects atomic displacement in the crystal lattice. It is an experimental observable (units Å²), not a prediction; low values mean the atom is pinned down, high values mean it moves or is heterogeneous across the crystal.

Predicted Aligned Error (PAE) is an AlphaFold confidence matrix: entry (i, j) is the expected error in the position of residue j, in ångströms, when the prediction is superimposed on the true structure at residue i. Low PAE within a block of residues means that block is internally rigid and well-predicted; high PAE between two blocks means their relative placement is uncertain even if each block individually is confident.